Protein AF-A0A8T7IXZ6-F1 (afdb_monomer_lite)

Foldseek 3Di:
DVVVLVVLVVVLVVLLVVLVVVLVVLLCVLVVLCVVVVVLLVLLVVLLVLLCCCPDDVHLVPLLLCCLVVLDLVSLVRSLVSLVSNVVSVVVCVVSVLDPDPCLCVLQNVQSVLQVVLSVVSNVCSVVVHDSVVSCVVSDDDSPVNVVSSVVSVVVSVVVVVVSVVVSVVSVVVSVVSVVVSVVVSVVSVVVSVVVVVVVVVVVVVVVVVVVVVVVVVVVVVVVVVVVD

pLDDT: mean 93.3, std 6.08, range [51.09, 98.44]

Sequence (229 aa):
MKIFLISVGALAILSVSIGSLLVYQAYDRANANWQLFSDKQVEITVLMNELLQSMGYGGFIHHFKNAVLRHDLVHLEIASQRIKEAQDTIVKLKALNAFESPNDHWDILKTINAYQQKLDTAKLHITKGSEIDYIDFLVKVDDTEAFAALGRFENRITSQLKEQLAANLSDMETAKSLQSKVTVFVVILILIVFFLLYRYIRTNKTLLLRATESEKAKDRFLSNMSHEI

Secondary structure (DSSP, 8-state):
-HHHHHHHHHHHHHHHHHHHHHHHHHHHHHHHHHHHHHHHHHHHHHHHHHHHHHHSTTSHHHHHHHHHHHT-HHHHHHHHHHHHHHHHHHHHHHHTT--SSTTTTHHHHHHHHHHHHHHHHHHHHHHTT--HHHHHHHH----HHHHHHHHHHHHHHHHHHHHHHHHHHHHHHHHHHHHHHHHHHHHHHHHHHHHHHHHHHHHHHHHHHHHHHHHHHHHHHHHHHTT--

Radius of gyration: 40.33 Å; chains: 1; bounding box: 81×30×129 Å

Structure (mmCIF, N/CA/C/O backbone):
data_AF-A0A8T7IXZ6-F1
#
_entry.id   AF-A0A8T7IXZ6-F1
#
loop_
_atom_site.group_PDB
_atom_site.id
_atom_site.type_symbol
_atom_site.label_atom_id
_atom_site.label_alt_id
_atom_site.label_comp_id
_atom_site.label_asym_id
_atom_site.label_entity_id
_atom_site.label_seq_id
_atom_site.pdbx_PDB_ins_code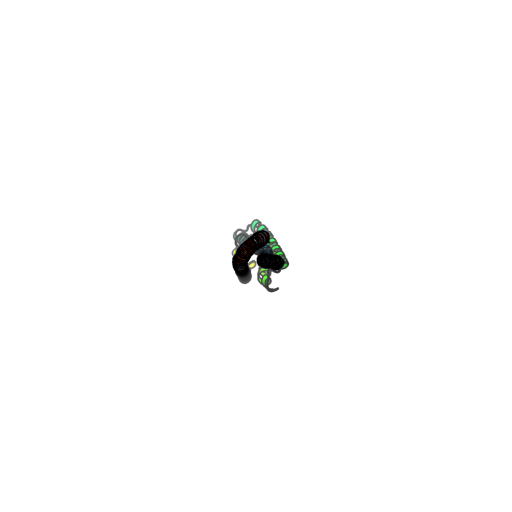
_atom_site.Cartn_x
_atom_site.Cartn_y
_atom_site.Cartn_z
_atom_site.occupancy
_atom_site.B_iso_or_equiv
_atom_site.auth_seq_id
_atom_site.auth_comp_id
_atom_site.auth_asym_id
_atom_site.auth_atom_id
_atom_site.pdbx_PDB_model_num
ATOM 1 N N . MET A 1 1 ? 25.990 9.993 -53.747 1.00 71.75 1 MET A N 1
ATOM 2 C CA . MET A 1 1 ? 26.665 9.337 -52.597 1.00 71.75 1 MET A CA 1
ATOM 3 C C . MET A 1 1 ? 26.697 10.198 -51.325 1.00 71.75 1 MET A C 1
ATOM 5 O O . MET A 1 1 ? 26.353 9.673 -50.279 1.00 71.75 1 MET A O 1
ATOM 9 N N . LYS A 1 2 ? 27.017 11.506 -51.377 1.00 77.69 2 LYS A N 1
ATOM 10 C CA . LYS A 1 2 ? 26.923 12.406 -50.198 1.00 77.69 2 LYS A CA 1
ATOM 11 C C . LYS A 1 2 ? 25.503 12.526 -49.615 1.00 77.69 2 LYS A C 1
ATOM 13 O O . LYS A 1 2 ? 25.330 12.323 -48.423 1.00 77.69 2 LYS A O 1
ATOM 18 N N . ILE A 1 3 ? 24.496 12.774 -50.461 1.00 84.31 3 ILE A N 1
ATOM 19 C CA . ILE A 1 3 ? 23.076 12.859 -50.051 1.00 84.31 3 ILE A CA 1
ATOM 20 C C . ILE A 1 3 ? 22.626 11.563 -49.360 1.00 84.31 3 ILE A C 1
ATOM 22 O O . ILE A 1 3 ? 22.029 11.612 -48.296 1.00 84.31 3 ILE A O 1
ATOM 26 N N . PHE A 1 4 ? 23.011 10.407 -49.912 1.00 83.62 4 PHE A N 1
ATOM 27 C CA . PHE A 1 4 ? 22.720 9.095 -49.327 1.00 83.62 4 PHE A CA 1
ATOM 28 C C . PHE A 1 4 ? 23.255 8.952 -47.891 1.00 83.62 4 PHE A C 1
ATOM 30 O O . PHE A 1 4 ? 22.519 8.520 -47.012 1.00 83.62 4 PHE A O 1
ATOM 37 N N . LEU A 1 5 ? 24.501 9.361 -47.622 1.00 84.56 5 LEU A N 1
ATOM 38 C CA . LEU A 1 5 ? 25.070 9.313 -46.267 1.00 84.56 5 LEU A CA 1
ATOM 39 C C . LEU A 1 5 ? 24.347 10.240 -45.283 1.00 84.56 5 LEU A C 1
ATOM 41 O O . LEU A 1 5 ? 24.152 9.862 -44.132 1.00 84.56 5 LEU A O 1
ATOM 45 N N . ILE A 1 6 ? 23.925 11.423 -45.738 1.00 87.88 6 ILE A N 1
ATOM 46 C CA . ILE A 1 6 ? 23.142 12.361 -44.921 1.00 87.88 6 ILE A CA 1
ATOM 47 C C . ILE A 1 6 ? 21.782 11.744 -44.571 1.00 87.88 6 ILE A C 1
ATOM 49 O O . ILE A 1 6 ? 21.387 11.768 -43.408 1.00 87.88 6 ILE A O 1
ATOM 53 N N . SER A 1 7 ? 21.099 11.129 -45.541 1.00 87.75 7 SER A N 1
ATOM 54 C CA . SER A 1 7 ? 19.826 10.438 -45.309 1.00 87.75 7 SER A CA 1
ATOM 55 C C . SER A 1 7 ? 19.968 9.268 -44.330 1.00 87.75 7 SER A C 1
ATOM 57 O O . SER A 1 7 ? 19.138 9.126 -43.437 1.00 87.75 7 SER A O 1
ATOM 59 N N . VAL A 1 8 ? 21.034 8.463 -44.443 1.00 89.75 8 VAL A N 1
ATOM 60 C CA . VAL A 1 8 ? 21.322 7.368 -43.496 1.00 89.75 8 VAL A CA 1
ATOM 61 C C . VAL A 1 8 ? 21.559 7.906 -42.083 1.00 89.75 8 VAL A C 1
ATOM 63 O O . VAL A 1 8 ? 21.007 7.366 -41.129 1.00 89.75 8 VAL A O 1
ATOM 66 N N . GLY A 1 9 ? 22.331 8.987 -41.940 1.00 89.56 9 GLY A N 1
ATOM 67 C CA . GLY A 1 9 ? 22.561 9.627 -40.643 1.00 89.56 9 GLY A CA 1
ATOM 68 C C . GLY A 1 9 ? 21.277 10.183 -40.020 1.00 89.56 9 GLY A C 1
ATOM 69 O O . GLY A 1 9 ? 21.018 9.952 -38.842 1.00 89.56 9 GLY A O 1
ATOM 70 N N . ALA A 1 10 ? 20.437 10.853 -40.814 1.00 92.31 10 ALA A N 1
ATOM 71 C CA . ALA A 1 10 ? 19.157 11.388 -40.350 1.00 92.31 10 ALA A CA 1
ATOM 72 C C . ALA A 1 10 ? 18.195 10.278 -39.890 1.00 92.31 10 ALA A C 1
ATOM 74 O O . ALA A 1 10 ? 17.594 10.389 -38.822 1.00 92.31 10 ALA A O 1
ATOM 75 N N . LEU A 1 11 ? 18.093 9.182 -40.652 1.00 93.00 11 LEU A N 1
ATOM 76 C CA . LEU A 1 11 ? 17.294 8.013 -40.272 1.00 93.00 11 LEU A CA 1
ATOM 77 C C . LEU A 1 11 ? 17.826 7.342 -39.005 1.00 93.00 11 LEU A C 1
ATOM 79 O O . LEU A 1 11 ? 17.037 6.931 -38.156 1.00 93.00 11 LEU A O 1
ATOM 83 N N . ALA A 1 12 ? 19.150 7.263 -38.855 1.00 92.19 12 ALA A N 1
ATOM 84 C CA . ALA A 1 12 ? 19.759 6.716 -37.656 1.00 92.19 12 ALA A CA 1
ATOM 85 C C . ALA A 1 12 ? 19.361 7.537 -36.423 1.00 92.19 12 ALA A C 1
ATOM 87 O O . ALA A 1 12 ? 18.822 6.973 -35.475 1.00 92.19 12 ALA A O 1
ATOM 88 N N . ILE A 1 13 ? 19.522 8.864 -36.472 1.00 94.31 13 ILE A N 1
ATOM 89 C CA . ILE A 1 13 ? 19.125 9.766 -35.380 1.00 94.31 13 ILE A CA 1
ATOM 90 C C . ILE A 1 13 ? 17.642 9.594 -35.049 1.00 94.31 13 ILE A C 1
ATOM 92 O O . ILE A 1 13 ? 17.306 9.370 -33.890 1.00 94.31 13 ILE A O 1
ATOM 96 N N . LEU A 1 14 ? 16.769 9.616 -36.061 1.00 95.81 14 LEU A N 1
ATOM 97 C CA . LEU A 1 14 ? 15.331 9.445 -35.864 1.00 95.81 14 LEU A CA 1
ATOM 98 C C . LEU A 1 14 ? 15.003 8.108 -35.181 1.00 95.81 14 LEU A C 1
ATOM 100 O O . LEU A 1 14 ? 14.199 8.073 -34.253 1.00 95.81 14 LEU A O 1
ATOM 104 N N . SER A 1 15 ? 15.651 7.015 -35.597 1.00 92.81 15 SER A N 1
ATOM 105 C CA . SER A 1 15 ? 15.437 5.693 -34.998 1.00 92.81 15 SER A CA 1
ATOM 106 C C . SER A 1 15 ? 15.877 5.629 -33.532 1.00 92.81 15 SER A C 1
ATOM 108 O O . SER A 1 15 ? 15.163 5.055 -32.709 1.00 92.81 15 SER A O 1
ATOM 110 N N . VAL A 1 16 ? 16.998 6.275 -33.184 1.00 95.25 16 VAL A N 1
ATOM 111 C CA . VAL A 1 16 ? 17.458 6.381 -31.794 1.00 95.25 16 VAL A CA 1
ATOM 112 C C . VAL A 1 16 ? 16.475 7.214 -30.980 1.00 95.25 16 VAL A C 1
ATOM 114 O O . VAL A 1 16 ? 16.064 6.773 -29.913 1.00 95.25 16 VAL A O 1
ATOM 117 N N . SER A 1 17 ? 16.033 8.365 -31.493 1.00 96.25 17 SER A N 1
ATOM 118 C CA . SER A 1 17 ? 15.060 9.223 -30.809 1.00 96.25 17 SER A CA 1
ATOM 119 C C . SER A 1 17 ? 13.744 8.498 -30.522 1.00 96.25 17 SER A C 1
ATOM 121 O O . SER A 1 17 ? 13.236 8.584 -29.406 1.00 96.25 17 SER A O 1
ATOM 123 N N . ILE A 1 18 ? 13.216 7.743 -31.492 1.00 97.19 18 ILE A N 1
ATOM 124 C CA . ILE A 1 18 ? 11.999 6.940 -31.304 1.00 97.19 18 ILE A CA 1
ATOM 125 C C . ILE A 1 18 ? 12.237 5.845 -30.257 1.00 97.19 18 ILE A C 1
ATOM 127 O O . ILE A 1 18 ? 11.438 5.700 -29.336 1.00 97.19 18 ILE A O 1
ATOM 131 N N . GLY A 1 19 ? 13.346 5.103 -30.355 1.00 95.25 19 GLY A N 1
ATOM 132 C CA . GLY A 1 19 ? 13.690 4.062 -29.384 1.00 95.25 19 GLY A CA 1
ATOM 133 C C . GLY A 1 19 ? 13.821 4.606 -27.958 1.00 95.25 19 GLY A C 1
ATOM 134 O O . GLY A 1 19 ? 13.257 4.036 -27.026 1.00 95.25 19 GLY A O 1
ATOM 135 N N . SER A 1 20 ? 14.504 5.741 -27.789 1.00 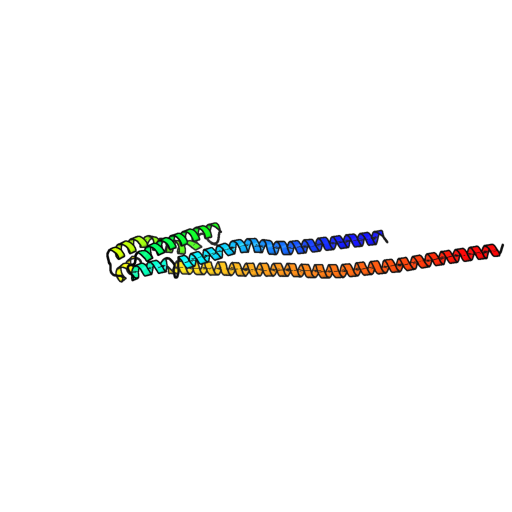95.00 20 SER A N 1
ATOM 136 C CA . SER A 1 20 ? 14.640 6.430 -26.503 1.00 95.00 20 SER A CA 1
ATOM 137 C C . SER A 1 20 ? 13.297 6.902 -25.948 1.00 95.00 20 SER A C 1
ATOM 139 O O . SER A 1 20 ? 13.055 6.736 -24.755 1.00 95.00 20 SER A O 1
ATOM 141 N N . LEU A 1 21 ? 12.408 7.438 -26.792 1.00 97.44 21 LEU A N 1
ATOM 142 C CA . LEU A 1 21 ? 11.071 7.861 -26.371 1.00 97.44 21 LEU A CA 1
ATOM 143 C C . LEU A 1 21 ? 10.233 6.676 -25.869 1.00 97.44 21 LEU A C 1
ATOM 145 O O . LEU A 1 21 ? 9.594 6.786 -24.827 1.00 97.44 21 LEU A O 1
ATOM 149 N N . LEU A 1 22 ? 10.270 5.535 -26.565 1.00 97.19 22 LEU A N 1
ATOM 150 C CA . LEU A 1 22 ? 9.553 4.325 -26.146 1.00 97.19 22 LEU A CA 1
ATOM 151 C C . LEU A 1 22 ? 10.073 3.780 -24.808 1.00 97.19 22 LEU A C 1
ATOM 153 O O . LEU A 1 22 ? 9.280 3.397 -23.951 1.00 97.19 22 LEU A O 1
ATOM 157 N N . VAL A 1 23 ? 11.397 3.772 -24.609 1.00 97.25 23 VAL A N 1
ATOM 158 C CA . VAL A 1 23 ? 12.013 3.375 -23.330 1.00 97.25 23 VAL A CA 1
ATOM 159 C C . VAL A 1 23 ? 11.594 4.325 -22.211 1.00 97.25 23 VAL A C 1
ATOM 161 O O . VAL A 1 23 ? 11.197 3.867 -21.143 1.00 97.25 23 VAL A O 1
ATOM 164 N N . TYR A 1 24 ? 11.640 5.636 -22.459 1.00 96.75 24 TYR A N 1
ATOM 165 C CA . TYR A 1 24 ? 11.218 6.641 -21.486 1.00 96.75 24 TYR A CA 1
ATOM 166 C C . TYR A 1 24 ? 9.752 6.452 -21.079 1.00 96.75 24 TYR A C 1
ATOM 168 O O . TYR A 1 24 ? 9.461 6.376 -19.892 1.00 96.75 24 TYR A O 1
ATOM 176 N N . GLN A 1 25 ? 8.846 6.279 -22.045 1.00 96.00 25 GLN A N 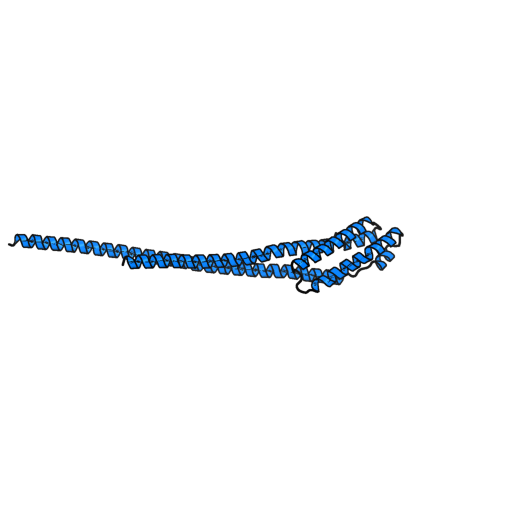1
ATOM 177 C CA . GLN A 1 25 ? 7.425 6.033 -21.777 1.00 96.00 25 GLN A CA 1
ATOM 178 C C . GLN A 1 25 ? 7.179 4.741 -20.985 1.00 96.00 25 GLN A C 1
ATOM 180 O O . GLN A 1 25 ? 6.271 4.699 -20.157 1.00 96.00 25 GLN A O 1
ATOM 185 N N . ALA A 1 26 ? 7.966 3.686 -21.226 1.00 94.94 26 ALA A N 1
ATOM 186 C CA . ALA A 1 26 ? 7.856 2.438 -20.473 1.00 94.94 26 ALA A CA 1
ATOM 187 C C . ALA A 1 26 ? 8.240 2.627 -18.995 1.00 94.94 26 ALA A C 1
ATOM 189 O O . ALA A 1 26 ? 7.512 2.173 -18.113 1.00 94.94 26 ALA A O 1
ATOM 190 N N . TYR A 1 27 ? 9.340 3.339 -18.721 1.00 95.94 27 TYR A N 1
ATOM 191 C CA . TYR A 1 27 ? 9.750 3.667 -17.352 1.00 95.94 27 TYR A CA 1
ATOM 192 C C . TYR A 1 27 ? 8.779 4.625 -16.661 1.00 95.94 27 TYR A C 1
ATOM 194 O O . TYR A 1 27 ? 8.437 4.411 -15.500 1.00 95.94 27 TYR A O 1
ATOM 202 N N . ASP A 1 28 ? 8.321 5.654 -17.371 1.00 94.88 28 ASP A N 1
ATOM 203 C CA . ASP A 1 28 ? 7.392 6.647 -16.835 1.00 94.88 28 ASP A CA 1
ATOM 204 C C . ASP A 1 28 ? 6.056 6.006 -16.444 1.00 94.88 28 ASP A C 1
ATOM 206 O O . ASP A 1 28 ? 5.561 6.231 -15.345 1.00 94.88 28 ASP A O 1
ATOM 210 N N . ARG A 1 29 ? 5.526 5.098 -17.275 1.00 91.31 29 ARG A N 1
ATOM 211 C CA . ARG A 1 29 ? 4.315 4.331 -16.952 1.00 91.31 29 ARG A CA 1
ATOM 212 C C . ARG A 1 29 ? 4.484 3.467 -15.703 1.00 91.31 29 ARG A C 1
ATOM 214 O O . ARG A 1 29 ? 3.610 3.498 -14.839 1.00 91.31 29 ARG A O 1
ATOM 221 N N . ALA A 1 30 ? 5.579 2.708 -15.612 1.00 91.75 30 ALA A N 1
ATOM 222 C CA . ALA A 1 30 ? 5.856 1.866 -14.446 1.00 91.75 30 ALA A CA 1
ATOM 223 C C . ALA A 1 30 ? 5.928 2.720 -13.167 1.00 91.75 30 ALA A C 1
ATOM 225 O O . ALA A 1 30 ? 5.286 2.420 -12.162 1.00 91.75 30 ALA A O 1
ATOM 226 N N . ASN A 1 31 ? 6.632 3.853 -13.239 1.00 92.44 31 ASN A N 1
ATOM 227 C CA . ASN A 1 31 ? 6.802 4.752 -12.107 1.00 92.44 31 ASN A CA 1
ATOM 228 C C . ASN A 1 31 ? 5.507 5.488 -11.716 1.00 92.44 31 ASN A C 1
ATOM 230 O O . ASN A 1 31 ? 5.199 5.569 -10.532 1.00 92.44 31 ASN A O 1
ATOM 234 N N . ALA A 1 32 ? 4.732 5.997 -12.677 1.00 90.06 32 ALA A N 1
ATOM 235 C CA . ALA A 1 32 ? 3.486 6.718 -12.408 1.00 90.06 32 ALA A CA 1
ATOM 236 C C . ALA A 1 32 ? 2.425 5.811 -11.764 1.00 90.06 32 ALA A C 1
ATOM 238 O O . ALA A 1 32 ? 1.792 6.200 -10.780 1.00 90.06 32 ALA A O 1
ATOM 239 N N . ASN A 1 33 ? 2.273 4.582 -12.273 1.00 86.50 33 ASN A N 1
ATOM 240 C CA . ASN A 1 33 ? 1.378 3.586 -11.683 1.00 86.50 33 ASN A CA 1
ATOM 241 C C . ASN A 1 33 ? 1.812 3.231 -10.255 1.00 86.50 33 ASN A C 1
ATOM 243 O O . ASN A 1 33 ? 0.977 3.161 -9.352 1.00 86.50 33 ASN A O 1
ATOM 247 N N . TRP A 1 34 ? 3.120 3.052 -10.044 1.00 91.44 34 TRP A N 1
ATOM 248 C CA . TRP A 1 34 ? 3.675 2.756 -8.729 1.00 91.44 34 TRP A CA 1
ATOM 249 C C . TRP A 1 34 ? 3.470 3.893 -7.729 1.00 91.44 34 TRP A C 1
ATOM 251 O O . TRP A 1 34 ? 3.040 3.634 -6.611 1.00 91.44 34 TRP A O 1
ATOM 261 N N . GLN A 1 35 ? 3.741 5.142 -8.113 1.00 90.31 35 GLN A N 1
ATOM 262 C CA . GLN A 1 35 ? 3.605 6.300 -7.224 1.00 90.31 35 GLN A CA 1
ATOM 263 C C . GLN A 1 35 ? 2.158 6.493 -6.763 1.00 90.31 35 GLN A C 1
ATOM 265 O O . GLN A 1 35 ? 1.901 6.529 -5.561 1.00 90.31 35 GLN A O 1
ATOM 270 N N . LEU A 1 36 ? 1.205 6.518 -7.703 1.00 86.06 36 LEU A N 1
ATOM 271 C CA . LEU A 1 36 ? -0.214 6.692 -7.380 1.00 86.06 36 LEU A CA 1
ATOM 272 C C . LEU A 1 36 ? -0.728 5.592 -6.440 1.00 86.06 36 LEU A C 1
ATOM 274 O O . LEU A 1 36 ? -1.500 5.860 -5.518 1.00 86.06 36 LEU A O 1
ATOM 278 N N . PHE A 1 37 ? -0.307 4.349 -6.677 1.00 88.75 37 PHE A N 1
ATOM 279 C CA . PHE A 1 37 ? -0.671 3.228 -5.821 1.00 88.75 37 PHE A CA 1
ATOM 280 C C . PHE A 1 37 ? 0.006 3.304 -4.445 1.00 88.75 37 PHE A C 1
ATOM 282 O O . PHE A 1 37 ? -0.662 3.131 -3.425 1.00 88.75 37 PHE A O 1
ATOM 289 N N . SER A 1 38 ? 1.314 3.568 -4.414 1.00 90.38 38 SER A N 1
ATOM 290 C CA . SER A 1 38 ? 2.133 3.578 -3.201 1.00 90.38 38 SER A CA 1
ATOM 291 C C . SER A 1 38 ? 1.674 4.650 -2.219 1.00 90.38 38 SER A C 1
ATOM 293 O O . SER A 1 38 ? 1.498 4.340 -1.045 1.00 90.38 38 SER A O 1
ATOM 295 N N . ASP A 1 39 ? 1.426 5.879 -2.677 1.00 90.00 39 ASP A N 1
ATOM 296 C CA . ASP A 1 39 ? 1.019 6.981 -1.796 1.00 90.00 39 ASP A CA 1
ATOM 297 C C . ASP A 1 39 ? -0.297 6.654 -1.080 1.00 90.00 39 ASP A C 1
ATOM 299 O O . ASP A 1 39 ? -0.394 6.724 0.148 1.00 90.00 39 ASP A O 1
ATOM 303 N N . LYS A 1 40 ? -1.287 6.180 -1.845 1.00 91.50 40 LYS A N 1
ATOM 304 C CA . LYS A 1 40 ? -2.576 5.747 -1.304 1.00 91.50 40 LYS A CA 1
ATOM 305 C C . LYS A 1 40 ? -2.425 4.565 -0.344 1.00 91.50 40 LYS A C 1
ATOM 307 O O . LYS A 1 40 ? -3.067 4.542 0.706 1.00 91.50 40 LYS A O 1
ATOM 312 N N . GLN A 1 41 ? -1.615 3.564 -0.691 1.00 93.12 41 GLN A N 1
ATOM 313 C CA . GLN A 1 41 ? -1.484 2.375 0.151 1.00 93.12 41 GLN A CA 1
ATOM 314 C C . GLN A 1 41 ? -0.697 2.599 1.430 1.00 93.12 41 GLN A C 1
ATOM 316 O O . GLN A 1 41 ? -0.988 1.950 2.436 1.00 93.12 41 GLN A O 1
ATOM 321 N N . VAL A 1 42 ? 0.271 3.513 1.424 1.00 92.69 42 VAL A N 1
ATOM 322 C CA . VAL A 1 42 ? 0.958 3.923 2.649 1.00 92.69 42 VAL A CA 1
ATOM 323 C C . VAL A 1 42 ? -0.055 4.517 3.623 1.00 92.69 42 VAL A C 1
ATOM 325 O O . VAL A 1 42 ? -0.104 4.086 4.774 1.00 92.69 42 VAL A O 1
ATOM 328 N N . GLU A 1 43 ? -0.921 5.420 3.158 1.00 94.94 43 GLU A N 1
ATOM 329 C CA . GLU A 1 43 ? -1.960 6.018 4.000 1.00 94.94 43 GLU A CA 1
ATOM 330 C C . GLU A 1 43 ? -2.940 4.965 4.542 1.00 94.94 43 GLU A C 1
ATOM 332 O O . GLU A 1 43 ? -3.199 4.918 5.745 1.00 94.94 43 GLU A O 1
ATOM 337 N N . ILE A 1 44 ? -3.419 4.052 3.688 1.00 95.94 44 ILE A N 1
ATOM 338 C CA . ILE A 1 44 ? -4.300 2.951 4.111 1.00 95.94 44 ILE A CA 1
ATOM 339 C C . ILE A 1 44 ? -3.619 2.052 5.149 1.00 95.94 44 ILE A C 1
ATOM 341 O O . ILE A 1 44 ? -4.248 1.679 6.136 1.00 95.94 44 ILE A O 1
ATOM 345 N N . THR A 1 45 ? -2.343 1.716 4.958 1.00 94.69 45 THR A N 1
ATOM 346 C CA . THR A 1 45 ? -1.585 0.858 5.883 1.00 94.69 45 THR A CA 1
ATOM 347 C C . THR A 1 45 ? -1.395 1.529 7.242 1.00 94.69 45 THR A C 1
ATOM 349 O O . THR A 1 45 ? -1.530 0.878 8.279 1.00 94.69 45 THR A O 1
ATOM 352 N N . VAL A 1 46 ? -1.120 2.837 7.260 1.00 95.56 46 VAL A N 1
ATOM 353 C CA . VAL A 1 46 ? -1.019 3.618 8.501 1.00 95.56 46 VAL A CA 1
ATOM 354 C C . VAL A 1 46 ? -2.356 3.620 9.237 1.00 95.56 46 VAL A C 1
ATOM 356 O O . VAL A 1 46 ? -2.407 3.221 10.398 1.00 95.56 46 VAL A O 1
ATOM 359 N N . LEU A 1 47 ? -3.446 3.970 8.552 1.00 97.06 47 LEU A N 1
ATOM 360 C CA . LEU A 1 47 ? -4.786 3.989 9.143 1.00 97.06 47 LEU A CA 1
ATOM 361 C C . LEU A 1 47 ? -5.236 2.600 9.614 1.00 97.06 47 LEU A C 1
ATOM 363 O O . LEU A 1 47 ? -5.888 2.470 10.645 1.00 97.06 47 LEU A O 1
ATOM 367 N N . MET A 1 48 ? -4.872 1.544 8.891 1.00 95.25 48 MET A N 1
ATOM 368 C CA . MET A 1 48 ? -5.152 0.174 9.308 1.00 95.25 48 MET A CA 1
ATOM 369 C C . MET A 1 48 ? -4.451 -0.172 10.627 1.00 95.25 48 MET A C 1
ATOM 371 O O . MET A 1 48 ? -5.074 -0.710 11.542 1.00 95.25 48 MET A O 1
ATOM 375 N N . ASN A 1 49 ? -3.175 0.192 10.761 1.00 93.75 49 ASN A N 1
ATOM 376 C CA . ASN A 1 49 ? -2.433 0.006 12.006 1.00 93.75 49 ASN A CA 1
ATOM 377 C C . ASN A 1 49 ? -3.011 0.844 13.153 1.00 93.75 49 ASN A C 1
ATOM 379 O O . ASN A 1 49 ? -3.126 0.341 14.270 1.00 93.75 49 ASN A O 1
ATOM 383 N N . GLU A 1 50 ? -3.417 2.089 12.890 1.00 95.81 50 GLU A N 1
ATOM 384 C CA . GLU A 1 50 ? -4.111 2.928 13.874 1.00 95.81 50 GLU A CA 1
ATOM 385 C C . GLU A 1 50 ? -5.416 2.273 14.346 1.00 95.81 50 GLU A C 1
ATOM 387 O O . GLU A 1 50 ? -5.680 2.215 15.549 1.00 95.81 50 GLU A O 1
ATOM 392 N N . LEU A 1 51 ? -6.207 1.711 13.426 1.00 96.00 51 LEU A N 1
ATOM 393 C CA . LEU A 1 51 ? -7.440 1.002 13.763 1.00 96.00 51 LEU A CA 1
ATOM 394 C C . LEU A 1 51 ? -7.150 -0.229 14.634 1.00 96.00 51 LEU A C 1
ATOM 396 O O . LEU A 1 51 ? -7.752 -0.378 15.699 1.00 96.00 51 LEU A O 1
ATOM 400 N N . LEU A 1 52 ? -6.187 -1.066 14.240 1.00 93.31 52 LEU A N 1
ATOM 401 C CA . LEU A 1 52 ? -5.775 -2.245 15.010 1.00 93.31 52 LEU A CA 1
ATOM 402 C C . LEU A 1 52 ? -5.303 -1.875 16.423 1.00 93.31 52 LEU A C 1
ATOM 404 O O . LEU A 1 52 ? -5.722 -2.506 17.395 1.00 93.31 52 LEU A O 1
ATOM 408 N N . GLN A 1 53 ? -4.481 -0.831 16.556 1.00 94.38 53 GLN A N 1
ATOM 409 C CA . GLN A 1 53 ? -4.002 -0.348 17.855 1.00 94.38 53 GLN A CA 1
ATOM 410 C C . GLN A 1 53 ? -5.130 0.235 18.710 1.00 94.38 53 GLN A C 1
ATOM 412 O O . GLN A 1 53 ? -5.182 -0.023 19.912 1.00 94.38 53 GLN A O 1
ATOM 417 N N . SER A 1 54 ? -6.054 0.985 18.105 1.00 95.19 54 SER A N 1
ATOM 418 C CA . SER A 1 54 ? -7.191 1.574 18.817 1.00 95.19 54 SER A CA 1
ATOM 419 C C . SER A 1 54 ? -8.156 0.516 19.359 1.00 95.19 54 SER A C 1
ATOM 421 O O . SER A 1 54 ? -8.768 0.745 20.399 1.00 95.19 54 SER A O 1
ATOM 423 N N . MET A 1 55 ? -8.255 -0.656 18.719 1.00 94.50 55 MET A N 1
ATOM 424 C CA . MET A 1 55 ? -9.133 -1.754 19.141 1.00 94.50 55 MET A CA 1
ATOM 425 C C . MET A 1 55 ? -8.451 -2.754 20.080 1.00 94.50 55 MET A C 1
ATOM 427 O O . MET A 1 55 ? -9.038 -3.142 21.086 1.00 94.50 55 MET A O 1
ATOM 431 N N . GLY A 1 56 ? -7.234 -3.189 19.746 1.00 85.56 56 GLY A N 1
ATOM 432 C CA . GLY A 1 56 ? -6.561 -4.342 20.347 1.00 85.56 56 GLY A CA 1
ATOM 433 C C . GLY A 1 56 ? -5.834 -4.071 21.670 1.00 85.56 56 GLY A C 1
ATOM 434 O O . GLY A 1 56 ? -6.328 -3.388 22.571 1.00 85.56 56 GLY A O 1
ATOM 435 N N . TYR A 1 57 ? -4.644 -4.662 21.825 1.00 79.75 57 TYR A N 1
ATOM 436 C CA . TYR A 1 57 ? -3.831 -4.518 23.035 1.00 79.75 57 TYR A CA 1
ATOM 437 C C . TYR A 1 57 ? -3.337 -3.074 23.200 1.00 79.75 57 TYR A C 1
ATOM 439 O O . TYR A 1 57 ? -2.622 -2.553 22.351 1.00 79.75 57 TYR A O 1
ATOM 447 N N . GLY A 1 58 ? -3.729 -2.431 24.304 1.00 85.69 58 GLY A N 1
ATOM 448 C CA . GLY A 1 58 ? -3.497 -0.993 24.525 1.00 85.69 58 GLY A CA 1
ATOM 449 C C . GLY A 1 58 ? -4.557 -0.081 23.886 1.00 85.69 58 GLY A C 1
ATOM 450 O O . GLY A 1 58 ? -4.506 1.135 24.064 1.00 85.69 58 GLY A O 1
ATOM 451 N N . GLY A 1 59 ? -5.534 -0.671 23.192 1.00 95.88 59 GLY A N 1
ATOM 452 C CA . GLY A 1 59 ? -6.718 -0.012 22.654 1.00 95.88 59 GLY A CA 1
ATOM 453 C C . GLY A 1 59 ? -7.901 -0.005 23.624 1.00 95.88 59 GLY A C 1
ATOM 454 O O . GLY A 1 59 ? -7.774 -0.328 24.813 1.00 95.88 59 GLY A O 1
ATOM 455 N N . PHE A 1 60 ? -9.083 0.353 23.119 1.00 98.06 60 PHE A N 1
ATOM 456 C CA . PHE A 1 60 ? -10.276 0.496 23.946 1.00 98.06 60 PHE A CA 1
ATOM 457 C C . PHE A 1 60 ? -10.728 -0.818 24.571 1.00 98.06 60 PHE A C 1
ATOM 459 O O . PHE A 1 60 ? -11.161 -0.781 25.715 1.00 98.06 60 PHE A O 1
ATOM 466 N N . ILE A 1 61 ? -10.598 -1.969 23.897 1.00 97.50 61 ILE A N 1
ATOM 467 C CA . ILE A 1 61 ? -11.033 -3.259 24.464 1.00 97.50 61 ILE A CA 1
ATOM 468 C C . ILE A 1 61 ? -10.212 -3.576 25.715 1.00 97.50 61 ILE A C 1
ATOM 470 O O . ILE A 1 61 ? -10.755 -3.976 26.745 1.00 97.50 61 ILE A O 1
ATOM 474 N N . HIS A 1 62 ? -8.898 -3.350 25.648 1.00 97.12 62 HIS A N 1
ATOM 475 C CA . HIS A 1 62 ? -8.001 -3.581 26.774 1.00 97.12 62 HIS A CA 1
ATOM 476 C C . HIS A 1 62 ? -8.299 -2.632 27.941 1.00 97.12 62 HIS A C 1
ATOM 478 O O . HIS A 1 62 ? -8.449 -3.076 29.080 1.00 97.12 62 HIS A O 1
ATOM 484 N N . HIS A 1 63 ? -8.423 -1.333 27.668 1.00 98.31 63 HIS A N 1
ATOM 485 C CA . HIS A 1 63 ? -8.724 -0.347 28.702 1.00 98.31 63 HIS A CA 1
ATOM 486 C C . HIS A 1 63 ? -10.114 -0.548 29.313 1.00 98.31 63 HIS A C 1
ATOM 488 O O . HIS A 1 63 ? -10.258 -0.496 30.530 1.00 98.31 63 HIS A O 1
ATOM 494 N N . PHE A 1 64 ? -11.114 -0.888 28.505 1.00 98.25 64 PHE A N 1
ATOM 495 C CA . PHE A 1 64 ? -12.455 -1.198 28.981 1.00 98.25 64 PHE A CA 1
ATOM 496 C C . PHE A 1 64 ? -12.446 -2.380 29.960 1.00 98.25 64 PHE A C 1
ATOM 498 O O . PHE A 1 64 ? -12.962 -2.268 31.070 1.00 98.25 64 PHE A O 1
ATOM 505 N N . LYS A 1 65 ? -11.783 -3.488 29.598 1.00 96.56 65 LYS A N 1
ATOM 506 C CA . LYS A 1 65 ? -11.637 -4.659 30.481 1.00 96.56 65 LYS A CA 1
ATOM 507 C C . LYS A 1 65 ? -10.864 -4.317 31.758 1.00 96.56 65 LYS A C 1
ATOM 509 O O . LYS A 1 65 ? -11.273 -4.715 32.844 1.00 96.56 65 LYS A O 1
ATOM 514 N N . ASN A 1 66 ? -9.795 -3.525 31.663 1.00 97.38 66 ASN A N 1
ATOM 515 C CA . ASN A 1 66 ? -9.037 -3.099 32.843 1.00 97.38 66 ASN A CA 1
ATOM 516 C C . ASN A 1 66 ? -9.851 -2.212 33.785 1.00 97.38 66 ASN A C 1
ATOM 518 O O . ASN A 1 66 ? -9.699 -2.340 34.996 1.00 97.38 66 ASN A O 1
ATOM 522 N N . ALA A 1 67 ? -10.718 -1.345 33.261 1.00 97.69 67 ALA A N 1
ATOM 523 C CA . ALA A 1 67 ? -11.620 -0.571 34.102 1.00 97.69 67 ALA A CA 1
ATOM 524 C C . ALA A 1 67 ? -12.565 -1.470 34.903 1.00 97.69 67 ALA A C 1
ATOM 526 O O . ALA A 1 67 ? -12.728 -1.262 36.103 1.00 97.69 67 ALA A O 1
ATOM 527 N N . VAL A 1 68 ? -13.144 -2.487 34.256 1.00 97.69 68 VAL A N 1
ATOM 528 C CA . VAL A 1 68 ? -14.031 -3.464 34.907 1.00 97.69 68 VAL A CA 1
ATOM 529 C C . VAL A 1 68 ? -13.281 -4.251 35.980 1.00 97.69 68 VAL A C 1
ATOM 531 O O . VAL A 1 68 ? -13.735 -4.316 37.114 1.00 97.69 68 VAL A O 1
ATOM 534 N N . LEU A 1 69 ? -12.102 -4.789 35.662 1.00 97.38 69 LEU A N 1
ATOM 535 C CA . LEU A 1 69 ? -11.336 -5.627 36.590 1.00 97.38 69 LEU A CA 1
ATOM 536 C C . LEU A 1 69 ? -10.748 -4.852 37.778 1.00 97.38 69 LEU A C 1
ATOM 538 O O . LEU A 1 69 ? -10.546 -5.425 38.845 1.00 97.38 69 LEU A O 1
ATOM 542 N N . ARG A 1 70 ? -10.412 -3.571 37.586 1.00 96.94 70 ARG A N 1
ATOM 543 C CA . ARG A 1 70 ? -9.708 -2.751 38.590 1.00 96.94 70 ARG A CA 1
ATOM 544 C C . ARG A 1 70 ? -10.594 -1.717 39.269 1.00 96.94 70 ARG A C 1
ATOM 546 O O . ARG A 1 70 ? -10.114 -1.021 40.157 1.00 96.94 70 ARG A O 1
ATOM 553 N N . HIS A 1 71 ? -11.845 -1.583 38.831 1.00 96.94 71 HIS A N 1
ATOM 554 C CA . HIS A 1 71 ? -12.744 -0.499 39.233 1.00 96.94 71 HIS A CA 1
ATOM 555 C C . HIS A 1 71 ? -12.129 0.898 39.032 1.00 96.94 71 HIS A C 1
ATOM 557 O O . HIS A 1 71 ? -12.382 1.822 39.803 1.00 96.94 71 HIS A O 1
ATOM 563 N N . ASP A 1 72 ? -11.325 1.061 37.979 1.00 96.38 72 ASP A N 1
ATOM 564 C CA . ASP A 1 72 ? -10.625 2.310 37.682 1.00 96.38 72 ASP A CA 1
ATOM 565 C C . ASP A 1 72 ? -11.297 3.052 36.521 1.00 96.38 72 ASP A C 1
ATOM 567 O O . ASP A 1 72 ? -11.257 2.626 35.362 1.00 96.38 72 ASP A O 1
ATOM 571 N N . LEU A 1 73 ? -11.906 4.194 36.840 1.00 96.88 73 LEU A N 1
ATOM 572 C CA . LEU A 1 73 ? -12.604 5.036 35.873 1.00 96.88 73 LEU A CA 1
ATOM 573 C C . LEU A 1 73 ? -11.660 5.704 34.865 1.00 96.88 73 LEU A C 1
ATOM 575 O O . LEU A 1 73 ? -12.100 5.988 33.751 1.00 96.88 73 LEU A O 1
ATOM 579 N N . VAL A 1 74 ? -10.375 5.890 35.192 1.00 97.62 74 VAL A N 1
ATOM 580 C CA . VAL A 1 74 ? -9.387 6.456 34.256 1.00 97.62 74 VAL A CA 1
ATOM 581 C C . VAL A 1 74 ? -9.272 5.571 33.016 1.00 97.62 74 VAL A C 1
ATOM 583 O O . VAL A 1 74 ? -9.198 6.051 31.885 1.00 97.62 74 VAL A O 1
ATOM 586 N N . HIS A 1 75 ? -9.333 4.252 33.196 1.00 97.88 75 HIS A N 1
ATOM 587 C CA . HIS A 1 75 ? -9.324 3.321 32.078 1.00 97.88 75 HIS A CA 1
ATOM 588 C C . HIS A 1 75 ? -10.596 3.407 31.208 1.00 97.88 75 HIS A C 1
ATOM 590 O O . HIS A 1 75 ? -10.493 3.212 29.997 1.00 97.88 75 HIS A O 1
ATOM 596 N N . LEU A 1 76 ? -11.768 3.772 31.749 1.00 97.25 76 LEU A N 1
ATOM 597 C CA . LEU A 1 76 ? -12.958 4.034 30.917 1.00 97.25 76 LEU A CA 1
ATOM 598 C C . LEU A 1 76 ? -12.815 5.306 30.083 1.00 97.25 76 LEU A C 1
ATOM 600 O O . LEU A 1 76 ? -13.277 5.338 28.943 1.00 97.25 76 LEU A O 1
ATOM 604 N N . GLU A 1 77 ? -12.177 6.344 30.623 1.00 97.38 77 GLU A N 1
ATOM 605 C CA . GLU A 1 77 ? -11.915 7.580 29.881 1.00 97.38 77 GLU A CA 1
ATOM 606 C C . GLU A 1 77 ? -10.981 7.317 28.696 1.00 97.38 77 GLU A C 1
ATOM 608 O O . GLU A 1 77 ? -11.292 7.708 27.568 1.00 97.38 77 GLU A O 1
ATOM 613 N N . ILE A 1 78 ? -9.901 6.557 28.920 1.00 97.81 78 ILE A N 1
ATOM 614 C CA . ILE A 1 78 ? -8.991 6.138 27.847 1.00 97.81 78 ILE A CA 1
ATOM 615 C C . ILE A 1 78 ? -9.737 5.280 26.816 1.00 97.81 78 ILE A C 1
ATOM 617 O O . ILE A 1 78 ? -9.603 5.513 25.616 1.00 97.81 78 ILE A O 1
ATOM 621 N N . ALA A 1 79 ? -10.558 4.318 27.252 1.00 98.12 79 ALA A N 1
ATOM 622 C CA . ALA A 1 79 ? -11.347 3.497 26.335 1.00 98.12 79 ALA A CA 1
ATOM 623 C C . ALA A 1 79 ? -12.292 4.346 25.468 1.00 98.12 79 ALA A C 1
ATOM 625 O O . ALA A 1 79 ? -12.361 4.148 24.258 1.00 98.12 79 ALA A O 1
ATOM 626 N N . SER A 1 80 ? -12.967 5.333 26.063 1.00 98.19 80 SER A N 1
ATOM 627 C CA . SER A 1 80 ? -13.842 6.268 25.348 1.00 98.19 80 SER A CA 1
ATOM 628 C C . SER A 1 80 ? -13.088 7.087 24.296 1.00 98.19 80 SER A C 1
ATOM 630 O O . SER A 1 80 ? -13.563 7.234 23.168 1.00 98.19 80 SER A O 1
ATOM 632 N N . GLN A 1 81 ? -11.886 7.573 24.621 1.00 97.88 81 GLN A N 1
ATOM 633 C CA . GLN A 1 81 ? -11.035 8.267 23.656 1.00 97.88 81 GLN A CA 1
ATOM 634 C C . GLN A 1 81 ? -10.623 7.344 22.500 1.00 97.88 81 GLN A C 1
ATOM 636 O O . GLN A 1 81 ? -10.803 7.701 21.338 1.00 97.88 81 GLN A O 1
ATOM 641 N N . ARG A 1 82 ? -10.132 6.138 22.807 1.00 98.06 82 ARG A N 1
ATOM 642 C CA . ARG A 1 82 ? -9.714 5.150 21.799 1.00 98.06 82 ARG A CA 1
ATOM 643 C C . ARG A 1 82 ? -10.868 4.701 20.894 1.00 98.06 82 ARG A C 1
ATOM 645 O O . ARG A 1 82 ? -10.648 4.449 19.716 1.00 98.06 82 ARG A O 1
ATOM 652 N N . ILE A 1 83 ? -12.100 4.651 21.408 1.00 98.44 83 ILE A N 1
ATOM 653 C CA . ILE A 1 83 ? -13.308 4.408 20.600 1.00 98.44 83 ILE A CA 1
ATOM 654 C C . ILE A 1 83 ? -13.500 5.509 19.556 1.00 98.44 83 ILE A C 1
ATOM 656 O O . ILE A 1 83 ? -13.752 5.198 18.395 1.00 98.44 83 ILE A O 1
ATOM 660 N N . LYS A 1 84 ? -13.365 6.784 19.943 1.00 97.88 84 LYS A N 1
ATOM 661 C CA . LYS A 1 84 ? -13.496 7.906 19.001 1.00 97.88 84 LYS A CA 1
ATOM 662 C C . LYS A 1 84 ? -12.416 7.856 17.927 1.00 97.88 84 LYS A C 1
ATOM 664 O O . LYS A 1 84 ? -12.731 7.974 16.751 1.00 97.88 84 LYS A O 1
ATOM 669 N N . GLU A 1 85 ? -11.173 7.593 18.326 1.00 97.75 85 GLU A N 1
ATOM 670 C CA . GLU A 1 85 ? -10.058 7.407 17.390 1.00 97.75 85 GLU A CA 1
ATOM 671 C C . GLU A 1 85 ? -10.355 6.280 16.386 1.00 97.75 85 GLU A C 1
ATOM 673 O O . GLU A 1 85 ? -10.204 6.477 15.184 1.00 97.75 85 GLU A O 1
ATOM 678 N N . ALA A 1 86 ? -10.874 5.135 16.847 1.00 97.88 86 ALA A N 1
ATOM 679 C CA . ALA A 1 86 ? -11.274 4.033 15.972 1.00 97.88 86 ALA A CA 1
ATOM 680 C C . ALA A 1 86 ? -12.382 4.441 14.979 1.00 97.88 86 ALA A C 1
ATOM 682 O O . ALA A 1 86 ? -12.314 4.110 13.792 1.00 97.88 86 ALA A O 1
ATOM 683 N N . GLN A 1 87 ? -13.399 5.175 15.448 1.00 97.88 87 GLN A N 1
ATOM 684 C CA . GLN A 1 87 ? -14.494 5.679 14.610 1.00 97.88 87 GLN A CA 1
ATOM 685 C C . GLN A 1 87 ? -13.974 6.644 13.534 1.00 97.88 87 GLN A C 1
ATOM 687 O O . GLN A 1 87 ? -14.301 6.480 12.355 1.00 97.88 87 GLN A O 1
ATOM 692 N N . ASP A 1 88 ? -13.122 7.595 13.916 1.00 97.81 88 ASP A N 1
ATOM 693 C CA . ASP A 1 88 ? -12.518 8.569 13.003 1.00 97.81 88 ASP A CA 1
ATOM 694 C C . ASP A 1 88 ? -11.633 7.883 11.955 1.00 97.81 88 ASP A C 1
ATOM 696 O O . ASP A 1 88 ? -11.690 8.208 10.766 1.00 97.81 88 ASP A O 1
ATOM 700 N N . THR A 1 89 ? -10.854 6.880 12.362 1.00 97.94 89 THR A N 1
ATOM 701 C CA . THR A 1 89 ? -10.019 6.095 11.449 1.00 97.94 89 THR A CA 1
ATOM 702 C C . THR A 1 89 ? -10.855 5.317 10.434 1.00 97.94 89 THR A C 1
ATOM 704 O O . THR A 1 89 ? -10.517 5.307 9.248 1.00 97.94 89 THR A O 1
ATOM 707 N N . ILE A 1 90 ? -11.999 4.745 10.830 1.00 96.94 90 ILE A N 1
ATOM 708 C CA . ILE A 1 90 ? -12.926 4.112 9.876 1.00 96.94 90 ILE A CA 1
ATOM 709 C C . ILE A 1 90 ? -13.461 5.135 8.866 1.00 96.94 90 ILE A C 1
ATOM 711 O O . ILE A 1 90 ? -13.561 4.823 7.677 1.00 96.94 90 ILE A O 1
ATOM 715 N N . VAL A 1 91 ? -13.781 6.360 9.294 1.00 96.56 91 VAL A N 1
ATOM 716 C CA . VAL A 1 91 ? -14.228 7.427 8.381 1.00 96.56 91 VAL A CA 1
ATOM 717 C C . VAL A 1 91 ? -13.144 7.764 7.353 1.00 96.56 91 VAL A C 1
ATOM 719 O O . VAL A 1 91 ? -13.446 7.833 6.159 1.00 96.56 91 VAL A O 1
ATOM 722 N N . LYS A 1 92 ? -11.883 7.901 7.780 1.00 97.31 92 LYS A N 1
ATOM 723 C CA . LYS A 1 92 ? -10.745 8.149 6.876 1.00 97.31 92 LYS A CA 1
ATOM 724 C C . LYS A 1 92 ? -10.540 6.997 5.884 1.00 97.31 92 LYS A C 1
ATOM 726 O O . LYS A 1 92 ? -10.454 7.230 4.681 1.00 97.31 92 LYS A O 1
ATOM 731 N N . LEU A 1 93 ? -10.566 5.749 6.356 1.00 96.69 93 LEU A N 1
ATOM 732 C CA . LEU A 1 93 ? -10.457 4.558 5.501 1.00 96.69 93 LEU A CA 1
ATOM 733 C C . LEU A 1 93 ? -11.578 4.483 4.453 1.00 96.69 93 LEU A C 1
ATOM 735 O O . LEU A 1 93 ? -11.337 4.102 3.304 1.00 96.69 93 LEU A O 1
ATOM 739 N N . LYS A 1 94 ? -12.803 4.887 4.815 1.00 94.69 94 LYS A N 1
ATOM 740 C CA . LYS A 1 94 ? -13.924 4.992 3.869 1.00 94.69 94 LYS A CA 1
ATOM 741 C C . LYS A 1 94 ? -13.684 6.068 2.815 1.00 94.69 94 LYS A C 1
ATOM 743 O O . LYS A 1 94 ? -13.939 5.806 1.645 1.00 94.69 94 LYS A O 1
ATOM 748 N N . ALA A 1 95 ? -13.169 7.236 3.198 1.00 94.75 95 ALA A N 1
ATOM 749 C CA . ALA A 1 95 ? -12.851 8.311 2.254 1.00 94.75 95 ALA A CA 1
ATOM 750 C C . ALA A 1 95 ? -11.792 7.890 1.216 1.00 94.75 95 ALA A C 1
ATOM 752 O O . ALA A 1 95 ? -11.858 8.305 0.061 1.00 94.75 95 ALA A O 1
ATOM 753 N N . LEU A 1 96 ? -10.869 7.001 1.598 1.00 93.44 96 LEU A N 1
ATOM 754 C CA . LEU A 1 96 ? -9.869 6.416 0.699 1.00 93.44 96 LEU A CA 1
ATOM 755 C C . LEU A 1 96 ? -10.398 5.248 -0.153 1.00 93.44 96 LEU A C 1
ATOM 757 O O . LEU A 1 96 ? -9.658 4.714 -0.983 1.00 93.44 96 LEU A O 1
ATOM 761 N N . ASN A 1 97 ? -11.659 4.836 0.010 1.00 92.56 97 ASN A N 1
ATOM 762 C CA . ASN A 1 97 ? -12.211 3.616 -0.591 1.00 92.56 97 ASN A CA 1
ATOM 763 C C . ASN A 1 97 ? -11.348 2.376 -0.276 1.00 92.56 97 ASN A C 1
ATOM 765 O O . ASN A 1 97 ? -11.033 1.591 -1.168 1.00 92.56 97 ASN A O 1
ATOM 769 N N . ALA A 1 98 ? -10.899 2.236 0.978 1.00 93.19 98 ALA A N 1
ATOM 770 C CA . ALA A 1 98 ? -10.080 1.098 1.410 1.00 93.19 98 ALA A CA 1
ATOM 771 C C . ALA A 1 98 ? -10.896 -0.201 1.580 1.00 93.19 98 ALA A C 1
ATOM 773 O O . ALA A 1 98 ? -10.353 -1.307 1.546 1.00 93.19 98 ALA A O 1
ATOM 774 N N . PHE A 1 99 ? -12.210 -0.071 1.769 1.00 90.88 99 PHE A N 1
ATOM 775 C CA . PHE A 1 99 ? -13.141 -1.193 1.847 1.00 90.88 99 PHE A CA 1
ATOM 776 C C . PHE A 1 99 ? -13.627 -1.573 0.449 1.00 90.88 99 PHE A C 1
ATOM 778 O O . PHE A 1 99 ? -13.998 -0.706 -0.338 1.00 90.88 99 PHE A O 1
ATOM 785 N N . GLU A 1 100 ? -13.625 -2.869 0.148 1.00 84.69 100 GLU A N 1
ATOM 786 C CA . GLU A 1 100 ? -14.019 -3.395 -1.161 1.00 84.69 100 GLU A CA 1
ATOM 787 C C . GLU A 1 100 ? -15.541 -3.467 -1.284 1.00 84.69 100 GLU A C 1
ATOM 789 O O . GLU A 1 100 ? -16.112 -3.101 -2.309 1.00 84.69 100 GLU A O 1
ATOM 794 N N . SER A 1 101 ? -16.199 -3.884 -0.201 1.00 85.06 101 SER A N 1
ATOM 795 C CA . SER A 1 101 ? -17.651 -3.872 -0.073 1.00 85.06 101 SER A CA 1
ATOM 796 C C . SER A 1 101 ? -18.102 -2.786 0.907 1.00 85.06 101 SER A C 1
ATOM 798 O O . SER A 1 101 ? -17.452 -2.578 1.940 1.00 85.06 101 SER A O 1
ATOM 800 N N . PRO A 1 102 ? -19.267 -2.148 0.674 1.00 78.38 102 PRO A N 1
ATOM 801 C CA . PRO A 1 102 ? -19.880 -1.228 1.632 1.00 78.38 102 PRO A CA 1
ATOM 802 C C . PRO A 1 102 ? -20.052 -1.810 3.041 1.00 78.38 102 PRO A C 1
ATOM 804 O O . PRO A 1 102 ? -20.128 -1.044 3.999 1.00 78.38 102 PRO A O 1
ATOM 807 N N . ASN A 1 103 ? -20.084 -3.139 3.178 1.00 85.81 103 ASN A N 1
ATOM 808 C CA . ASN A 1 103 ? -20.385 -3.819 4.436 1.00 85.81 103 ASN A CA 1
ATOM 809 C C . ASN A 1 103 ? -19.141 -4.343 5.171 1.00 85.81 103 ASN A C 1
ATOM 811 O O . ASN A 1 103 ? -19.264 -4.784 6.308 1.00 85.81 103 ASN A O 1
ATOM 815 N N . ASP A 1 104 ? -17.942 -4.262 4.582 1.00 86.19 104 ASP A N 1
ATOM 816 C CA . ASP A 1 104 ? -16.718 -4.839 5.176 1.00 86.19 104 ASP A CA 1
ATOM 817 C C . ASP A 1 104 ? -16.374 -4.260 6.557 1.00 86.19 104 ASP A C 1
ATOM 819 O O . ASP A 1 104 ? -15.734 -4.914 7.376 1.00 86.19 104 ASP A O 1
ATOM 823 N N . HIS A 1 105 ? -16.794 -3.021 6.817 1.00 91.62 105 HIS A N 1
ATOM 824 C CA . HIS A 1 105 ? -16.541 -2.317 8.072 1.00 91.62 105 HIS A CA 1
ATOM 825 C C . HIS A 1 105 ? -17.662 -2.489 9.106 1.00 91.62 105 HIS A C 1
ATOM 827 O O . HIS A 1 105 ? -17.540 -1.975 10.217 1.00 91.62 105 HIS A O 1
ATOM 833 N N . TRP A 1 106 ? -18.771 -3.149 8.759 1.00 94.50 106 TRP A N 1
ATOM 834 C CA . TRP A 1 106 ? -19.963 -3.185 9.610 1.00 94.50 106 TRP A CA 1
ATOM 835 C C . TRP A 1 106 ? -19.735 -3.932 10.914 1.00 94.50 106 TRP A C 1
ATOM 837 O O . TRP A 1 106 ? -20.111 -3.410 11.960 1.00 94.50 106 TRP A O 1
ATOM 847 N N . ASP A 1 107 ? -19.089 -5.097 10.876 1.00 95.19 107 ASP A N 1
ATOM 848 C CA . ASP A 1 107 ? -18.810 -5.870 12.092 1.00 95.19 107 ASP A CA 1
ATOM 849 C C . ASP A 1 107 ? -17.886 -5.094 13.038 1.00 95.19 107 ASP A C 1
ATOM 851 O O . ASP A 1 107 ? -18.137 -5.016 14.240 1.00 95.19 107 ASP A O 1
ATOM 855 N N . ILE A 1 108 ? -16.885 -4.410 12.476 1.00 95.94 108 ILE A N 1
ATOM 856 C CA . ILE A 1 108 ? -15.961 -3.544 13.215 1.00 95.94 108 ILE A CA 1
ATOM 857 C C . ILE A 1 108 ? -16.735 -2.408 13.899 1.00 95.94 108 ILE A C 1
ATOM 859 O O . ILE A 1 108 ? -16.643 -2.217 15.113 1.00 95.94 108 ILE A O 1
ATOM 863 N N . LEU A 1 109 ? -17.550 -1.677 13.133 1.00 96.56 109 LEU A N 1
ATOM 864 C CA . LEU A 1 109 ? -18.310 -0.531 13.634 1.00 96.56 109 LEU A CA 1
ATOM 865 C C . LEU A 1 109 ? -19.373 -0.952 14.659 1.00 96.56 109 LEU A C 1
ATOM 867 O O . LEU A 1 109 ? -19.590 -0.259 15.652 1.00 96.56 109 LEU A O 1
ATOM 871 N N . LYS A 1 110 ? -20.009 -2.109 14.451 1.00 97.25 110 LYS A N 1
ATOM 872 C CA . LYS A 1 110 ? -20.971 -2.707 15.381 1.00 97.25 110 LYS A CA 1
ATOM 873 C C . LYS A 1 110 ? -20.321 -2.990 16.732 1.00 97.25 110 LYS A C 1
ATOM 875 O O . LYS A 1 110 ? -20.890 -2.610 17.752 1.00 97.25 110 LYS A O 1
ATOM 880 N N . THR A 1 111 ? -19.138 -3.602 16.754 1.00 97.25 111 THR A N 1
ATOM 881 C CA . THR A 1 111 ? -18.405 -3.870 18.000 1.00 97.25 111 THR A CA 1
ATOM 882 C C . THR A 1 111 ? -17.962 -2.581 18.684 1.00 97.25 111 THR A C 1
ATOM 884 O O . THR A 1 111 ? -18.169 -2.442 19.888 1.00 97.25 111 THR A O 1
ATOM 887 N N . ILE A 1 112 ? -17.434 -1.605 17.937 1.00 98.06 112 ILE A N 1
ATOM 888 C CA . ILE A 1 112 ? -17.069 -0.291 18.493 1.00 98.06 112 ILE A CA 1
ATOM 889 C C . ILE A 1 112 ? -18.279 0.363 19.176 1.00 98.06 112 ILE A C 1
ATOM 891 O O . ILE A 1 112 ? -18.194 0.791 20.328 1.00 98.06 112 ILE A O 1
ATOM 895 N N . ASN A 1 113 ? -19.430 0.380 18.500 1.00 98.00 113 ASN A N 1
ATOM 896 C CA . ASN A 1 113 ? -20.660 0.956 19.039 1.00 98.00 113 ASN A CA 1
ATOM 897 C C . ASN A 1 113 ? -21.189 0.170 20.248 1.00 98.00 113 ASN A C 1
ATOM 899 O O . ASN A 1 113 ? -21.695 0.774 21.192 1.00 98.00 113 ASN A O 1
ATOM 903 N N . ALA A 1 114 ? -21.050 -1.159 20.254 1.00 98.06 114 ALA A N 1
ATOM 904 C CA . ALA A 1 114 ? -21.436 -1.987 21.392 1.00 98.06 114 ALA A CA 1
ATOM 905 C C . ALA A 1 114 ? -20.616 -1.635 22.642 1.00 98.06 114 ALA A C 1
ATOM 907 O O . ALA A 1 114 ? -21.197 -1.382 23.695 1.00 98.06 114 ALA A O 1
ATOM 908 N N . TYR A 1 115 ? -19.288 -1.526 22.529 1.00 98.12 115 TYR A N 1
ATOM 909 C CA . TYR A 1 115 ? -18.449 -1.074 23.644 1.00 98.12 115 TYR A CA 1
ATOM 910 C C . TYR A 1 115 ? -18.789 0.360 24.072 1.00 98.12 115 TYR A C 1
ATOM 912 O O . TYR A 1 115 ? -18.901 0.627 25.269 1.00 98.12 115 TYR A O 1
ATOM 920 N N . GLN A 1 116 ? -19.032 1.266 23.118 1.00 98.38 116 GLN A N 1
ATOM 921 C CA . GLN A 1 116 ? -19.419 2.651 23.404 1.00 98.38 116 GLN A CA 1
ATOM 922 C C . GLN A 1 116 ? -20.692 2.728 24.259 1.00 98.38 116 GLN A C 1
ATOM 924 O O . GLN A 1 116 ? -20.727 3.455 25.248 1.00 98.38 116 GLN A O 1
ATOM 929 N N . GLN A 1 117 ? -21.713 1.933 23.930 1.00 98.06 117 GLN A N 1
ATOM 930 C CA . GLN A 1 117 ? -22.973 1.873 24.680 1.00 98.06 117 GLN A CA 1
ATOM 931 C C . GLN A 1 117 ? -22.812 1.286 26.091 1.00 98.06 117 GLN A C 1
ATOM 933 O O . GLN A 1 117 ? -23.623 1.561 26.975 1.00 98.06 117 GLN A O 1
ATOM 938 N N . LYS A 1 118 ? -21.773 0.476 26.326 1.00 98.19 118 LYS A N 1
ATOM 939 C CA . LYS A 1 118 ? -21.510 -0.144 27.631 1.00 98.19 118 LYS A CA 1
ATOM 940 C C . LYS A 1 118 ? -20.671 0.724 28.570 1.00 98.19 118 LYS A C 1
ATOM 942 O O . LYS A 1 118 ? -20.635 0.416 29.760 1.00 98.19 118 LYS A O 1
ATOM 947 N N . LEU A 1 119 ? -20.064 1.815 28.088 1.00 98.06 119 LEU A N 1
ATOM 948 C CA . LEU A 1 119 ? -19.249 2.724 28.909 1.00 98.06 119 LEU A CA 1
ATOM 949 C C . LEU A 1 119 ? -20.015 3.256 30.128 1.00 98.06 119 LEU A C 1
ATOM 951 O O . LEU A 1 119 ? -19.524 3.155 31.251 1.00 98.06 119 LEU A O 1
ATOM 955 N N . ASP A 1 120 ? -21.233 3.763 29.929 1.00 97.50 120 ASP A N 1
ATOM 956 C CA . ASP A 1 120 ? -22.027 4.347 31.019 1.00 97.50 120 ASP A CA 1
ATOM 957 C C . ASP A 1 120 ? -22.515 3.288 32.013 1.00 97.50 120 ASP A C 1
ATOM 959 O O . ASP A 1 120 ? -22.558 3.532 33.220 1.00 97.50 120 ASP A O 1
ATOM 963 N N . THR A 1 121 ? -22.822 2.083 31.520 1.00 98.00 121 THR A N 1
ATOM 964 C CA . THR A 1 121 ? -23.193 0.947 32.376 1.00 98.00 121 THR A CA 1
ATOM 965 C C . THR A 1 121 ? -22.010 0.528 33.249 1.00 98.00 121 THR A C 1
ATOM 967 O O . THR A 1 121 ? -22.166 0.390 34.462 1.00 98.00 121 THR A O 1
ATOM 970 N N . ALA A 1 122 ? -20.816 0.395 32.660 1.00 98.06 122 ALA A N 1
ATOM 971 C CA . ALA A 1 122 ? -19.592 0.095 33.399 1.00 98.06 122 ALA A CA 1
ATOM 972 C C . ALA A 1 122 ? -19.310 1.175 34.452 1.00 98.06 122 ALA A C 1
ATOM 974 O O . ALA A 1 122 ? -19.136 0.861 35.627 1.00 98.06 122 ALA A O 1
ATOM 975 N N . LYS A 1 123 ? -19.358 2.454 34.058 1.00 98.19 123 LYS A N 1
ATOM 976 C CA . LYS A 1 123 ? -19.139 3.594 34.957 1.00 98.19 123 LYS A CA 1
ATOM 977 C C . LYS A 1 123 ? -20.093 3.567 36.149 1.00 98.19 123 LYS A C 1
ATOM 979 O O . LYS A 1 123 ? -19.643 3.656 37.288 1.00 98.19 123 LYS A O 1
ATOM 984 N N . LEU A 1 124 ? -21.394 3.396 35.899 1.00 98.06 124 LEU A N 1
ATOM 985 C CA . LEU A 1 124 ? -22.419 3.351 36.942 1.00 98.06 124 LEU A CA 1
ATOM 986 C C . LEU A 1 124 ? -22.139 2.254 37.973 1.00 98.06 124 LEU A C 1
ATOM 988 O O . LEU A 1 124 ? -22.226 2.503 39.175 1.00 98.06 124 LEU A O 1
ATOM 992 N N . HIS A 1 125 ? -21.834 1.040 37.515 1.00 98.19 125 HIS A N 1
ATOM 993 C CA . HIS A 1 125 ? -21.661 -0.099 38.411 1.00 98.19 125 HIS A CA 1
ATOM 994 C C . HIS A 1 125 ? -20.305 -0.112 39.125 1.00 98.19 125 HIS A C 1
ATOM 996 O O . HIS A 1 125 ? -20.262 -0.491 40.297 1.00 98.19 125 HIS A O 1
ATOM 1002 N N . ILE A 1 126 ? -19.247 0.403 38.489 1.00 97.69 126 ILE A N 1
ATOM 1003 C CA . ILE A 1 126 ? -17.957 0.668 39.141 1.00 97.69 126 ILE A CA 1
ATOM 1004 C C . ILE A 1 126 ? -18.140 1.687 40.273 1.00 97.69 126 ILE A C 1
ATOM 1006 O O . ILE A 1 126 ? -17.727 1.434 41.400 1.00 97.69 126 ILE A O 1
ATOM 1010 N N . THR A 1 127 ? -18.828 2.810 40.024 1.00 97.31 127 THR A N 1
ATOM 1011 C CA . THR A 1 127 ? -19.083 3.828 41.063 1.00 97.31 127 THR A CA 1
ATOM 1012 C C . THR A 1 127 ? -19.953 3.300 42.208 1.00 97.31 127 THR A C 1
ATOM 1014 O O . THR A 1 127 ? -19.796 3.729 43.347 1.00 97.31 127 THR A O 1
ATOM 1017 N N . LYS A 1 128 ? -20.849 2.344 41.934 1.00 96.94 128 LYS A N 1
ATOM 1018 C CA . LYS A 1 128 ? -21.653 1.660 42.961 1.00 96.94 128 LYS A CA 1
ATOM 1019 C C . LYS A 1 128 ? -20.875 0.607 43.761 1.00 96.94 128 LYS A C 1
ATOM 1021 O O . LYS A 1 128 ? -21.444 0.066 44.703 1.00 96.94 128 LYS A O 1
ATOM 1026 N N . GLY A 1 129 ? -19.638 0.280 43.379 1.00 96.25 129 GLY A N 1
ATOM 1027 C CA . GLY A 1 129 ? -18.873 -0.807 43.994 1.00 96.25 129 GLY A CA 1
ATOM 1028 C C . GLY A 1 129 ? -19.511 -2.182 43.782 1.00 96.25 129 GLY A C 1
ATOM 1029 O O . GLY A 1 129 ? -19.461 -3.017 44.680 1.00 96.25 129 GLY A O 1
ATOM 1030 N N . SER A 1 130 ? -20.165 -2.398 42.632 1.00 97.56 130 SER A N 1
ATOM 1031 C CA . SER A 1 130 ? -20.733 -3.713 42.290 1.00 97.56 130 SER A CA 1
ATOM 1032 C C . SER A 1 130 ? -19.627 -4.769 42.160 1.00 97.56 130 SER A C 1
ATOM 1034 O O . SER A 1 130 ? -18.478 -4.429 41.891 1.00 97.56 130 SER A O 1
ATOM 1036 N N . GLU A 1 131 ? -19.962 -6.048 42.335 1.00 97.25 131 GLU A N 1
ATOM 1037 C CA . GLU A 1 131 ? -18.993 -7.140 42.171 1.00 97.25 131 GLU A CA 1
ATOM 1038 C C . GLU A 1 131 ? -18.483 -7.238 40.724 1.00 97.25 131 GLU A C 1
ATOM 1040 O O . GLU A 1 131 ? -19.250 -7.049 39.776 1.00 97.25 131 GLU A O 1
ATOM 1045 N N . ILE A 1 132 ? -17.197 -7.569 40.556 1.00 96.94 132 ILE A N 1
ATOM 1046 C CA . ILE A 1 132 ? -16.519 -7.622 39.248 1.00 96.94 132 ILE A CA 1
ATOM 1047 C C . ILE A 1 132 ? -17.253 -8.559 38.281 1.00 96.94 132 ILE A C 1
ATOM 1049 O O . ILE A 1 132 ? -17.558 -8.151 37.162 1.00 96.94 132 ILE A O 1
ATOM 1053 N N . ASP A 1 133 ? -17.599 -9.772 38.721 1.00 97.06 133 ASP A N 1
ATOM 1054 C CA . ASP A 1 133 ? -18.280 -10.777 37.889 1.00 97.06 133 ASP A CA 1
ATOM 1055 C C . ASP A 1 133 ? -19.656 -10.294 37.407 1.00 97.06 133 ASP A C 1
ATOM 1057 O O . ASP A 1 133 ? -20.076 -10.570 36.281 1.00 97.06 133 ASP A O 1
ATOM 1061 N N . TYR A 1 134 ? -20.352 -9.517 38.243 1.00 97.75 134 TYR A N 1
ATOM 1062 C CA . TYR A 1 134 ? -21.633 -8.918 37.886 1.00 97.75 134 TYR A CA 1
ATOM 1063 C C . TYR A 1 134 ? -21.468 -7.811 36.838 1.00 97.75 134 TYR A C 1
ATOM 1065 O O . TYR A 1 134 ? -22.251 -7.736 35.887 1.00 97.75 134 TYR A O 1
ATOM 1073 N N . ILE A 1 135 ? -20.442 -6.964 36.981 1.00 97.62 135 ILE A N 1
ATOM 1074 C CA . ILE A 1 135 ? -20.132 -5.931 35.987 1.00 97.62 135 ILE A CA 1
ATOM 1075 C C . ILE A 1 135 ? -19.763 -6.593 34.661 1.00 97.62 135 ILE A C 1
ATOM 1077 O O . ILE A 1 135 ? -20.375 -6.251 33.651 1.00 97.62 135 ILE A O 1
ATOM 1081 N N . ASP A 1 136 ? -18.827 -7.548 34.667 1.00 97.31 136 ASP A N 1
ATOM 1082 C CA . ASP A 1 136 ? -18.357 -8.254 33.468 1.00 97.31 136 ASP A CA 1
ATOM 1083 C C . ASP A 1 136 ? -19.523 -8.879 32.691 1.00 97.31 136 ASP A C 1
ATOM 1085 O O . ASP A 1 136 ? -19.671 -8.634 31.491 1.00 97.31 136 ASP A O 1
ATOM 1089 N N . PHE A 1 137 ? -20.434 -9.570 33.385 1.00 97.19 137 PHE A N 1
ATOM 1090 C CA . PHE A 1 137 ? -21.644 -10.124 32.778 1.00 97.19 137 PHE A CA 1
ATOM 1091 C C . PHE A 1 137 ? -22.519 -9.055 32.100 1.00 97.19 137 PHE A C 1
ATOM 1093 O O . PHE A 1 137 ? -22.977 -9.253 30.972 1.00 97.19 137 PHE A O 1
ATOM 1100 N N . LEU A 1 138 ? -22.745 -7.908 32.753 1.00 97.12 138 LEU A N 1
ATOM 1101 C CA . LEU A 1 138 ? -23.583 -6.829 32.214 1.00 97.12 138 LEU A CA 1
ATOM 1102 C C . LEU A 1 138 ? -22.982 -6.146 30.982 1.00 97.12 138 LEU A C 1
ATOM 1104 O O . LEU A 1 138 ? -23.723 -5.678 30.103 1.00 97.12 138 LEU A O 1
ATOM 1108 N N . VAL A 1 139 ? -21.655 -6.030 30.934 1.00 97.75 139 VAL A N 1
ATOM 1109 C CA . VAL A 1 139 ? -20.950 -5.230 29.924 1.00 97.75 139 VAL A CA 1
ATOM 1110 C C . VAL A 1 139 ? -20.254 -6.052 28.850 1.00 97.75 139 VAL A C 1
ATOM 1112 O O . VAL A 1 139 ? -19.641 -5.469 27.958 1.00 97.75 139 VAL A O 1
ATOM 1115 N N . LYS A 1 140 ? -20.381 -7.379 28.893 1.00 96.75 140 LYS A N 1
ATOM 1116 C CA . LYS A 1 140 ? -19.803 -8.285 27.904 1.00 96.75 140 LYS A CA 1
ATOM 1117 C C . LYS A 1 140 ? -20.200 -7.902 26.475 1.00 96.75 140 LYS A C 1
ATOM 1119 O O . LYS A 1 140 ? -21.373 -7.678 26.169 1.00 96.75 140 LYS A O 1
ATOM 1124 N N . VAL A 1 141 ? -19.205 -7.881 25.594 1.00 96.81 141 VAL A N 1
ATOM 1125 C CA . VAL A 1 141 ? -19.350 -7.675 24.149 1.00 96.81 141 VAL A CA 1
ATOM 1126 C C . VAL A 1 141 ? -18.645 -8.826 23.441 1.00 96.81 141 VAL A C 1
ATOM 1128 O O . VAL A 1 141 ? -17.531 -9.187 23.815 1.00 96.81 141 VAL A O 1
ATOM 1131 N N . ASP A 1 142 ? -19.299 -9.408 22.438 1.00 96.12 142 ASP A N 1
ATOM 1132 C CA . ASP A 1 142 ? -18.668 -10.361 21.525 1.00 96.12 142 ASP A CA 1
ATOM 1133 C C . ASP A 1 142 ? -17.970 -9.588 20.397 1.00 96.12 142 ASP A C 1
ATOM 1135 O O . ASP A 1 142 ? -18.614 -8.891 19.608 1.00 96.12 142 ASP A O 1
ATOM 1139 N N . ASP A 1 143 ? -16.642 -9.660 20.371 1.00 95.31 143 ASP A N 1
ATOM 1140 C CA . ASP A 1 143 ? -15.768 -8.987 19.411 1.00 95.31 143 ASP A CA 1
ATOM 1141 C C . ASP A 1 143 ? -15.180 -9.942 18.355 1.00 95.31 143 ASP A C 1
ATOM 1143 O O . ASP A 1 143 ? -14.397 -9.512 17.504 1.00 95.31 143 ASP A O 1
ATOM 1147 N N . THR A 1 144 ? -15.615 -11.208 18.339 1.00 95.00 144 THR A N 1
ATOM 1148 C CA . THR A 1 144 ? -15.095 -12.260 17.448 1.00 95.00 144 THR A CA 1
ATOM 1149 C C . THR A 1 144 ? -15.207 -11.878 15.971 1.00 95.00 144 THR A C 1
ATOM 1151 O O . THR A 1 144 ? -14.217 -11.917 15.237 1.00 95.00 144 THR A O 1
ATOM 1154 N N . GLU A 1 145 ? -16.393 -11.445 15.533 1.00 94.81 145 GLU A N 1
ATOM 1155 C CA . GLU A 1 145 ? -16.629 -11.075 14.130 1.00 94.81 145 GLU A CA 1
ATOM 1156 C C . GLU A 1 145 ? -15.863 -9.815 13.717 1.00 94.81 145 GLU A C 1
ATOM 1158 O O . GLU A 1 145 ? -15.374 -9.728 12.590 1.00 94.81 145 GLU A O 1
ATOM 1163 N N . ALA A 1 146 ? -15.679 -8.857 14.631 1.00 94.62 146 ALA A N 1
ATOM 1164 C CA . ALA A 1 146 ? -14.896 -7.657 14.353 1.00 94.62 146 ALA A CA 1
ATOM 1165 C C . ALA A 1 146 ? -13.411 -7.981 14.144 1.00 94.62 146 ALA A C 1
ATOM 1167 O O . ALA A 1 146 ? -12.806 -7.476 13.198 1.00 94.62 146 ALA A O 1
ATOM 1168 N N . PHE A 1 147 ? -12.825 -8.854 14.969 1.00 93.62 147 PHE A N 1
ATOM 1169 C CA . PHE A 1 147 ? -11.447 -9.309 14.768 1.00 93.62 147 PHE A CA 1
ATOM 1170 C C . PHE A 1 147 ? -11.294 -10.159 13.504 1.00 93.62 147 PHE A C 1
ATOM 1172 O O . PHE A 1 147 ? -10.306 -10.008 12.783 1.00 93.62 147 PHE A O 1
ATOM 1179 N N . ALA A 1 148 ? -12.282 -10.997 13.180 1.00 93.50 148 ALA A N 1
ATOM 1180 C CA . ALA A 1 148 ? -12.295 -11.726 11.917 1.00 93.50 148 ALA A CA 1
ATOM 1181 C C . ALA A 1 148 ? -12.356 -10.766 10.713 1.00 93.50 148 ALA A C 1
ATOM 1183 O O . ALA A 1 148 ? -11.616 -10.945 9.744 1.00 93.50 148 ALA A O 1
ATOM 1184 N N . ALA A 1 149 ? -13.187 -9.720 10.778 1.00 93.12 149 ALA A N 1
ATOM 1185 C CA . ALA A 1 149 ? -13.276 -8.687 9.748 1.00 93.12 149 ALA A CA 1
ATOM 1186 C C . ALA A 1 149 ? -11.964 -7.901 9.594 1.00 93.12 149 ALA A C 1
ATOM 1188 O O . ALA A 1 149 ? -11.498 -7.718 8.469 1.00 93.12 149 ALA A O 1
ATOM 1189 N N . LEU A 1 150 ? -11.326 -7.512 10.703 1.00 93.12 150 LEU A N 1
ATOM 1190 C CA . LEU A 1 150 ? -10.010 -6.866 10.696 1.00 93.12 150 LEU A CA 1
ATOM 1191 C C . LEU A 1 150 ? -8.940 -7.751 10.053 1.00 93.12 150 LEU A C 1
ATOM 1193 O O . LEU A 1 150 ? -8.218 -7.281 9.179 1.00 93.12 150 LEU A O 1
ATOM 1197 N N . GLY A 1 151 ? -8.878 -9.035 10.416 1.00 93.06 151 GLY A N 1
ATOM 1198 C CA . GLY A 1 151 ? -7.920 -9.972 9.827 1.00 93.06 151 GLY A CA 1
ATOM 1199 C C . GLY A 1 151 ? -8.142 -10.181 8.325 1.00 93.06 151 GLY A C 1
ATOM 1200 O O . GLY A 1 151 ? -7.185 -10.229 7.551 1.00 93.06 151 GLY A O 1
ATOM 1201 N N . ARG A 1 152 ? -9.401 -10.250 7.867 1.00 93.38 152 ARG A N 1
ATOM 1202 C CA . ARG A 1 152 ? -9.716 -10.277 6.424 1.00 93.38 152 ARG A CA 1
ATOM 1203 C C . ARG A 1 152 ? -9.249 -8.998 5.730 1.00 93.38 152 ARG A C 1
ATOM 1205 O O . ARG A 1 152 ? -8.651 -9.072 4.657 1.00 93.38 152 ARG A O 1
ATOM 1212 N N . PHE A 1 153 ? -9.491 -7.845 6.347 1.00 93.69 153 PHE A N 1
ATOM 1213 C CA . PHE A 1 153 ? -9.085 -6.557 5.801 1.00 93.69 153 PHE A CA 1
ATOM 1214 C C . PHE A 1 153 ? -7.552 -6.428 5.724 1.00 93.69 153 PHE A C 1
ATOM 1216 O O . PHE A 1 153 ? -7.032 -6.036 4.681 1.00 93.69 153 PHE A O 1
ATOM 1223 N N . GLU A 1 154 ? -6.817 -6.852 6.755 1.00 92.75 154 GLU A N 1
ATOM 1224 C CA . GLU A 1 154 ? -5.345 -6.830 6.798 1.00 92.75 154 GLU A CA 1
ATOM 1225 C C . GLU A 1 154 ? -4.732 -7.708 5.703 1.00 92.75 154 GLU A C 1
ATOM 1227 O O . GLU A 1 154 ? -3.853 -7.277 4.946 1.00 92.75 154 GLU A O 1
ATOM 1232 N N . ASN A 1 155 ? -5.244 -8.933 5.574 1.00 93.75 155 ASN A N 1
ATOM 1233 C CA . ASN A 1 155 ? -4.804 -9.875 4.553 1.00 93.75 155 ASN A CA 1
ATOM 1234 C C . ASN A 1 155 ? -5.046 -9.334 3.142 1.00 93.75 155 ASN A C 1
ATOM 1236 O O . ASN A 1 155 ? -4.191 -9.499 2.268 1.00 93.75 155 ASN A O 1
ATOM 1240 N N . ARG A 1 156 ? -6.173 -8.650 2.914 1.00 92.31 156 ARG A N 1
ATOM 1241 C CA . ARG A 1 156 ? -6.463 -8.006 1.629 1.00 92.31 156 ARG A CA 1
ATOM 1242 C C . ARG A 1 156 ? -5.474 -6.888 1.316 1.00 92.31 156 ARG A C 1
ATOM 1244 O O . ARG A 1 156 ? -4.899 -6.915 0.233 1.00 92.31 156 ARG A O 1
ATOM 1251 N N . ILE A 1 157 ? -5.245 -5.949 2.237 1.00 92.12 157 ILE A N 1
ATOM 1252 C CA . ILE A 1 157 ? -4.287 -4.848 2.020 1.00 92.12 157 ILE A CA 1
ATOM 1253 C C . ILE A 1 157 ? -2.892 -5.403 1.718 1.00 92.12 157 ILE A C 1
ATOM 1255 O O . ILE A 1 157 ? -2.254 -5.011 0.740 1.00 92.12 157 ILE A O 1
ATOM 1259 N N . THR A 1 158 ? -2.459 -6.400 2.488 1.00 91.94 158 THR A N 1
ATOM 1260 C CA . THR A 1 158 ? -1.164 -7.058 2.286 1.00 91.94 158 THR A CA 1
ATOM 1261 C C . THR A 1 158 ? -1.079 -7.769 0.930 1.00 91.94 158 THR A C 1
ATOM 1263 O O . THR A 1 158 ? -0.038 -7.725 0.273 1.00 91.94 158 THR A O 1
ATOM 1266 N N . SER A 1 159 ? -2.158 -8.419 0.487 1.00 93.06 159 SER A N 1
ATOM 1267 C CA . SER A 1 159 ? -2.202 -9.119 -0.806 1.00 93.06 159 SER A CA 1
ATOM 1268 C C . SER A 1 159 ? -2.191 -8.135 -1.976 1.00 93.06 159 SER A C 1
ATOM 1270 O O . SER A 1 159 ? -1.383 -8.295 -2.887 1.00 93.06 159 SER A O 1
ATOM 1272 N N . GLN A 1 160 ? -2.982 -7.061 -1.902 1.00 91.31 160 GLN A N 1
ATOM 1273 C CA . GLN A 1 160 ? -3.000 -5.995 -2.909 1.00 91.31 160 GLN A CA 1
ATOM 1274 C C . GLN A 1 160 ? -1.629 -5.330 -3.063 1.00 91.31 160 GLN A C 1
ATOM 1276 O O . GLN A 1 160 ? -1.179 -5.094 -4.183 1.00 91.31 160 GLN A O 1
ATOM 1281 N N . LEU A 1 161 ? -0.935 -5.062 -1.951 1.00 91.62 161 LEU A N 1
ATOM 1282 C CA . LEU A 1 161 ? 0.424 -4.522 -1.977 1.00 91.62 161 LEU A CA 1
ATOM 1283 C C . LEU A 1 161 ? 1.400 -5.473 -2.683 1.00 91.62 161 LEU A C 1
ATOM 1285 O O . LEU A 1 161 ? 2.192 -5.034 -3.515 1.00 91.62 161 LEU A O 1
ATOM 1289 N N . LYS A 1 162 ? 1.336 -6.777 -2.383 1.00 93.19 162 LYS A N 1
ATOM 1290 C CA . LYS A 1 162 ? 2.191 -7.792 -3.019 1.00 93.19 162 LYS A CA 1
ATOM 1291 C C . LYS A 1 162 ? 1.919 -7.921 -4.516 1.00 93.19 162 LYS A C 1
ATOM 1293 O O . LYS A 1 162 ? 2.869 -7.971 -5.293 1.00 93.19 162 LYS A O 1
ATOM 1298 N N . GLU A 1 163 ? 0.652 -7.962 -4.918 1.00 93.06 163 GLU A N 1
ATOM 1299 C CA . GLU A 1 163 ? 0.246 -8.055 -6.325 1.00 93.06 163 GLU A CA 1
ATOM 1300 C C . GLU A 1 163 ? 0.735 -6.850 -7.130 1.00 93.06 163 GLU A C 1
ATOM 1302 O O . GLU A 1 163 ? 1.307 -7.008 -8.206 1.00 93.06 163 GLU A O 1
ATOM 1307 N N . GLN A 1 164 ? 0.580 -5.646 -6.585 1.00 92.38 164 GLN A N 1
ATOM 1308 C CA . GLN A 1 164 ? 0.975 -4.410 -7.261 1.00 92.38 164 GLN A CA 1
ATOM 1309 C C . GLN A 1 164 ? 2.490 -4.213 -7.278 1.00 92.38 164 GLN A C 1
ATOM 1311 O O . GLN A 1 164 ? 3.038 -3.744 -8.274 1.00 92.38 164 GLN A O 1
ATOM 1316 N N . LEU A 1 165 ? 3.196 -4.649 -6.231 1.00 92.38 165 LEU A N 1
ATOM 1317 C CA . LEU A 1 165 ? 4.654 -4.728 -6.255 1.00 92.38 165 LEU A CA 1
ATOM 1318 C C . LEU A 1 165 ? 5.135 -5.695 -7.345 1.00 92.38 165 LEU A C 1
ATOM 1320 O O . LEU A 1 165 ? 6.039 -5.353 -8.103 1.00 92.38 165 LEU A O 1
ATOM 1324 N N . ALA A 1 166 ? 4.523 -6.876 -7.463 1.00 94.25 166 ALA A N 1
ATOM 1325 C CA . ALA A 1 166 ? 4.863 -7.841 -8.506 1.00 94.25 166 ALA A CA 1
ATOM 1326 C C . ALA A 1 166 ? 4.569 -7.297 -9.916 1.00 94.25 166 ALA A C 1
ATOM 1328 O O . ALA A 1 166 ? 5.398 -7.453 -10.813 1.00 94.25 166 ALA A O 1
ATOM 1329 N N . ALA A 1 167 ? 3.433 -6.616 -10.101 1.00 92.62 167 ALA A N 1
ATOM 1330 C CA . ALA A 1 167 ? 3.080 -5.960 -11.357 1.00 92.62 167 ALA A CA 1
ATOM 1331 C C . ALA A 1 167 ? 4.091 -4.863 -11.730 1.00 92.62 167 ALA A C 1
ATOM 1333 O O . ALA A 1 167 ? 4.605 -4.864 -12.845 1.00 92.62 167 ALA A O 1
ATOM 1334 N N . ASN A 1 168 ? 4.461 -3.994 -10.784 1.00 92.81 168 ASN A N 1
ATOM 1335 C CA . ASN A 1 168 ? 5.462 -2.953 -11.016 1.00 92.81 168 ASN A CA 1
ATOM 1336 C C . ASN A 1 168 ? 6.846 -3.540 -11.340 1.00 92.81 168 ASN A C 1
ATOM 1338 O O . ASN A 1 168 ? 7.512 -3.086 -12.266 1.00 92.81 168 ASN A O 1
ATOM 1342 N N . LEU A 1 169 ? 7.279 -4.588 -10.630 1.00 93.56 169 LEU A N 1
ATOM 1343 C CA . LEU A 1 169 ? 8.531 -5.284 -10.945 1.00 93.56 169 LEU A CA 1
ATOM 1344 C C . LEU A 1 169 ? 8.502 -5.880 -12.357 1.00 93.56 169 LEU A C 1
ATOM 1346 O O . LEU A 1 169 ? 9.478 -5.744 -13.094 1.00 93.56 169 LEU A O 1
ATOM 1350 N N . SER A 1 170 ? 7.383 -6.490 -12.754 1.00 94.69 170 SER A N 1
ATOM 1351 C CA . SER A 1 170 ? 7.182 -6.978 -14.119 1.00 94.69 170 SER A CA 1
ATOM 1352 C C . SER A 1 170 ? 7.283 -5.839 -15.139 1.00 94.69 170 SER A C 1
ATOM 1354 O O . SER A 1 170 ? 8.039 -5.954 -16.103 1.00 94.69 170 SER A O 1
ATOM 1356 N N . ASP A 1 171 ? 6.599 -4.716 -14.912 1.00 93.56 171 ASP A N 1
ATOM 1357 C CA . ASP A 1 171 ? 6.654 -3.542 -15.790 1.00 93.56 171 ASP A CA 1
ATOM 1358 C C . ASP A 1 171 ? 8.084 -2.991 -15.906 1.00 93.56 171 ASP A C 1
ATOM 1360 O O . ASP A 1 171 ? 8.564 -2.745 -17.018 1.00 93.56 171 ASP A O 1
ATOM 1364 N N . MET A 1 172 ? 8.821 -2.896 -14.795 1.00 94.06 172 MET A N 1
ATOM 1365 C CA . MET A 1 172 ? 10.233 -2.500 -14.805 1.00 94.06 172 MET A CA 1
ATOM 1366 C C . MET A 1 172 ? 11.111 -3.475 -15.597 1.00 94.06 172 MET A C 1
ATOM 1368 O O . MET A 1 172 ? 11.990 -3.038 -16.342 1.00 94.06 172 MET A O 1
ATOM 1372 N N . GLU A 1 173 ? 10.887 -4.785 -15.485 1.00 95.56 173 GLU A N 1
ATOM 1373 C CA . GLU A 1 173 ? 11.614 -5.780 -16.279 1.00 95.56 173 GLU A CA 1
ATOM 1374 C C . GLU A 1 173 ? 11.279 -5.674 -17.775 1.00 95.56 173 GLU A C 1
ATOM 1376 O O . GLU A 1 173 ? 12.176 -5.780 -18.619 1.00 95.56 173 GLU A O 1
ATOM 1381 N N . THR A 1 174 ? 10.028 -5.363 -18.138 1.00 94.81 174 THR A N 1
ATOM 1382 C CA . THR A 1 174 ? 9.687 -5.084 -19.543 1.00 94.81 174 THR A CA 1
ATOM 1383 C C . THR A 1 174 ? 10.389 -3.827 -20.068 1.00 94.81 174 THR A C 1
ATOM 1385 O O . THR A 1 174 ? 10.935 -3.859 -21.176 1.00 94.81 174 THR A O 1
ATOM 1388 N N . ALA A 1 175 ? 10.465 -2.756 -19.268 1.00 95.50 175 ALA A N 1
ATOM 1389 C CA . ALA A 1 175 ? 11.171 -1.524 -19.620 1.00 95.50 175 ALA A CA 1
ATOM 1390 C C . ALA A 1 175 ? 12.681 -1.764 -19.795 1.00 95.50 175 ALA A C 1
ATOM 1392 O O . ALA A 1 175 ? 13.265 -1.339 -20.797 1.00 95.50 175 ALA A O 1
ATOM 1393 N N . LYS A 1 176 ? 13.307 -2.532 -18.892 1.00 95.88 176 LYS A N 1
ATOM 1394 C CA . LYS A 1 176 ? 14.713 -2.958 -19.015 1.00 95.88 176 LYS A CA 1
ATOM 1395 C C . LYS A 1 176 ? 14.951 -3.826 -20.251 1.00 95.88 176 LYS A C 1
ATOM 1397 O O . LYS A 1 176 ? 15.943 -3.636 -20.954 1.00 95.88 176 LYS A O 1
ATOM 1402 N N . SER A 1 177 ? 14.048 -4.762 -20.550 1.00 96.25 177 SER A N 1
ATOM 1403 C CA . SER A 1 177 ? 14.126 -5.600 -21.755 1.00 96.25 177 SER A CA 1
ATOM 1404 C C . SER A 1 177 ? 14.025 -4.766 -23.035 1.00 96.25 177 SER A C 1
ATOM 1406 O O . SER A 1 177 ? 14.759 -4.992 -23.998 1.00 96.25 177 SER A O 1
ATOM 1408 N N . LEU A 1 178 ? 13.143 -3.765 -23.059 1.00 96.12 178 LEU A N 1
ATOM 1409 C CA . LEU A 1 178 ? 13.049 -2.822 -24.170 1.00 96.12 178 LEU A CA 1
ATOM 1410 C C . LEU A 1 178 ? 14.334 -1.992 -24.300 1.00 96.12 178 LEU A C 1
ATOM 1412 O O . LEU A 1 178 ? 14.875 -1.866 -25.399 1.00 96.12 178 LEU A O 1
ATOM 1416 N N . GLN A 1 179 ? 14.868 -1.490 -23.185 1.00 95.94 179 GLN A N 1
ATOM 1417 C CA . GLN A 1 179 ? 16.116 -0.731 -23.153 1.00 95.94 179 GLN A CA 1
ATOM 1418 C C . GLN A 1 179 ? 17.306 -1.544 -23.671 1.00 95.94 179 GLN A C 1
ATOM 1420 O O . GLN A 1 179 ? 18.115 -1.011 -24.435 1.00 95.94 179 GLN A O 1
ATOM 1425 N N . SER A 1 180 ? 17.423 -2.823 -23.303 1.00 96.31 180 SER A N 1
ATOM 1426 C CA . SER A 1 180 ? 18.515 -3.678 -23.779 1.00 96.31 180 SER A CA 1
ATOM 1427 C C . SER A 1 180 ? 18.419 -3.914 -25.289 1.00 96.31 180 SER A C 1
ATOM 1429 O O . SER A 1 180 ? 19.418 -3.760 -25.992 1.00 96.31 180 SER A O 1
ATOM 1431 N N . LYS A 1 181 ? 17.213 -4.163 -25.820 1.00 95.75 181 LYS A N 1
ATOM 1432 C CA . LYS A 1 181 ? 16.965 -4.284 -27.269 1.00 95.75 181 LYS A CA 1
ATOM 1433 C C . LYS A 1 181 ? 17.311 -2.999 -28.022 1.0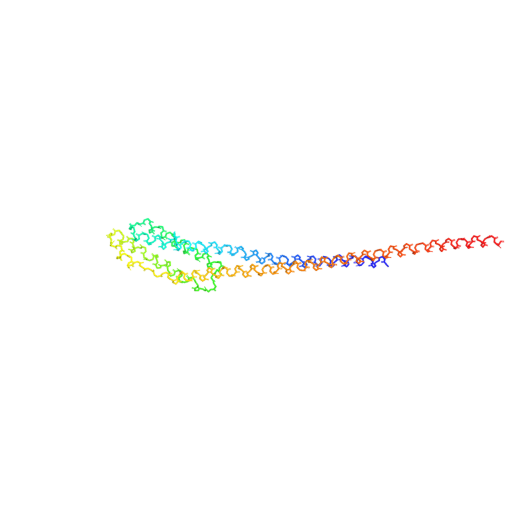0 95.75 181 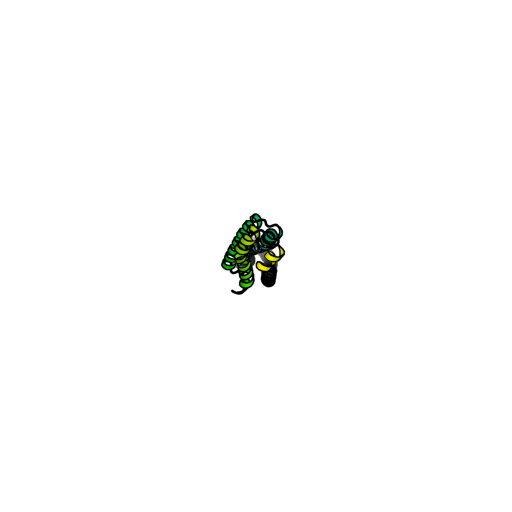LYS A C 1
ATOM 1435 O O . LYS A 1 181 ? 18.008 -3.065 -29.032 1.00 95.75 181 LYS A O 1
ATOM 1440 N N . VAL A 1 182 ? 16.876 -1.838 -27.522 1.00 96.62 182 VAL A N 1
ATOM 1441 C CA . VAL A 1 182 ? 17.210 -0.530 -28.115 1.00 96.62 182 VAL A CA 1
ATOM 1442 C C . VAL A 1 182 ? 18.718 -0.289 -28.070 1.00 96.62 182 VAL A C 1
ATOM 1444 O O . VAL A 1 182 ? 19.295 0.111 -29.074 1.00 96.62 182 VAL A O 1
ATOM 1447 N N . THR A 1 183 ? 19.385 -0.607 -26.959 1.00 95.75 183 THR A N 1
ATOM 1448 C CA . THR A 1 183 ? 20.847 -0.476 -26.829 1.00 95.75 183 THR A CA 1
ATOM 1449 C C . THR A 1 183 ? 21.585 -1.337 -27.852 1.00 95.75 183 THR A C 1
ATOM 1451 O O . THR A 1 183 ? 22.456 -0.837 -28.562 1.00 95.75 183 THR A O 1
ATOM 1454 N N . VAL A 1 184 ? 21.215 -2.615 -27.980 1.00 97.94 184 VAL A N 1
ATOM 1455 C CA . VAL A 1 184 ? 21.811 -3.524 -28.973 1.00 97.94 184 VAL A CA 1
ATOM 1456 C C . VAL A 1 184 ? 21.574 -3.004 -30.392 1.00 97.94 184 VAL A C 1
ATOM 1458 O O . VAL A 1 184 ? 22.510 -2.960 -31.190 1.00 97.94 184 VAL A O 1
ATOM 1461 N N . PHE A 1 185 ? 20.358 -2.544 -30.699 1.00 96.56 185 PHE A N 1
ATOM 1462 C CA . PHE A 1 185 ? 20.034 -1.946 -31.993 1.00 96.56 185 PHE A CA 1
ATOM 1463 C C . PHE A 1 185 ? 20.898 -0.712 -32.296 1.00 96.56 185 PHE A C 1
ATOM 1465 O O . PHE A 1 185 ? 21.469 -0.624 -33.381 1.00 96.56 185 PHE A O 1
ATOM 1472 N N . VAL A 1 186 ? 21.060 0.200 -31.333 1.00 95.56 186 VAL A N 1
ATOM 1473 C CA . VAL A 1 186 ? 21.906 1.399 -31.461 1.00 95.56 186 VAL A CA 1
ATOM 1474 C C . VAL A 1 186 ? 23.365 1.016 -31.719 1.00 95.56 186 VAL A C 1
ATOM 1476 O O . VAL A 1 186 ? 23.994 1.588 -32.607 1.00 95.56 186 VAL A O 1
ATOM 1479 N N . VAL A 1 187 ? 23.905 0.024 -31.002 1.00 97.19 187 VAL A N 1
ATOM 1480 C CA . VAL A 1 187 ? 25.281 -0.460 -31.215 1.00 97.19 187 VAL A CA 1
ATOM 1481 C C . VAL A 1 187 ? 25.453 -1.011 -32.632 1.00 97.19 187 VAL A C 1
ATOM 1483 O O . VAL A 1 187 ? 26.391 -0.623 -33.329 1.00 97.19 187 VAL A O 1
ATOM 1486 N N . ILE A 1 188 ? 24.532 -1.861 -33.098 1.00 97.25 188 ILE A N 1
ATOM 1487 C CA . ILE A 1 188 ? 24.564 -2.408 -34.465 1.00 97.25 188 ILE A CA 1
ATOM 1488 C C . ILE A 1 188 ? 24.474 -1.280 -35.501 1.00 97.25 188 ILE A C 1
ATOM 1490 O O . ILE A 1 188 ? 25.234 -1.263 -36.470 1.00 97.25 188 ILE A O 1
ATOM 1494 N N . LEU A 1 189 ? 23.586 -0.311 -35.285 1.00 95.06 189 LEU A N 1
ATOM 1495 C CA . LEU A 1 189 ? 23.402 0.839 -36.162 1.00 95.06 189 LEU A CA 1
ATOM 1496 C C . LEU A 1 189 ? 24.679 1.685 -36.265 1.00 95.06 189 LEU A C 1
ATOM 1498 O O . LEU A 1 189 ? 25.081 2.044 -37.372 1.00 95.06 189 LEU A O 1
ATOM 1502 N N . ILE A 1 190 ? 25.360 1.943 -35.144 1.00 93.69 190 ILE A N 1
ATOM 1503 C CA . ILE A 1 190 ? 26.649 2.650 -35.116 1.00 93.69 190 ILE A CA 1
ATOM 1504 C C . ILE A 1 190 ? 27.704 1.883 -35.919 1.00 93.69 190 ILE A C 1
ATOM 1506 O O . ILE A 1 190 ? 28.404 2.487 -36.734 1.00 93.69 190 ILE A O 1
ATOM 1510 N N . LEU A 1 191 ? 27.798 0.559 -35.748 1.00 96.81 191 LEU A N 1
ATOM 1511 C CA . LEU A 1 191 ? 28.737 -0.277 -36.504 1.00 96.81 191 LEU A CA 1
ATOM 1512 C C . LEU A 1 191 ? 28.456 -0.238 -38.014 1.00 96.81 191 LEU A C 1
ATOM 1514 O O . LEU A 1 191 ? 29.391 -0.122 -38.809 1.00 96.81 191 LEU A O 1
ATOM 1518 N N . ILE A 1 192 ? 27.183 -0.274 -38.420 1.00 95.06 192 ILE A N 1
ATOM 1519 C CA . ILE A 1 192 ? 26.775 -0.155 -39.827 1.00 95.06 192 ILE A CA 1
ATOM 1520 C C . ILE A 1 192 ? 27.149 1.222 -40.382 1.00 95.06 192 ILE A C 1
ATOM 1522 O O . ILE A 1 192 ? 27.757 1.305 -41.451 1.00 95.06 192 ILE A O 1
ATOM 1526 N N . VAL A 1 193 ? 26.832 2.304 -39.666 1.00 92.44 193 VAL A N 1
ATOM 1527 C CA . VAL A 1 193 ? 27.180 3.671 -40.083 1.00 92.44 193 VAL A CA 1
ATOM 1528 C C . VAL A 1 193 ? 28.696 3.812 -40.228 1.00 92.44 193 VAL A C 1
ATOM 1530 O O . VAL A 1 193 ? 29.168 4.314 -41.249 1.00 92.44 193 VAL A O 1
ATOM 1533 N N . PHE A 1 194 ? 29.469 3.304 -39.266 1.00 94.25 194 PHE A N 1
ATOM 1534 C CA . PHE A 1 194 ? 30.929 3.318 -39.321 1.00 94.25 194 PHE A CA 1
ATOM 1535 C C . PHE A 1 194 ? 31.467 2.530 -40.522 1.00 94.25 194 PHE A C 1
ATOM 1537 O O . PHE A 1 194 ? 32.328 3.020 -41.254 1.00 94.25 194 PHE A O 1
ATOM 1544 N N . PHE A 1 195 ? 30.919 1.341 -40.787 1.00 95.25 195 PHE A N 1
ATOM 1545 C CA . PHE A 1 195 ? 31.276 0.533 -41.952 1.00 95.25 195 PHE A CA 1
ATOM 1546 C C . PHE A 1 195 ? 30.977 1.254 -43.277 1.00 95.25 195 PHE A C 1
ATOM 1548 O O . PHE A 1 195 ? 31.819 1.270 -44.180 1.00 95.25 195 PHE A O 1
ATOM 1555 N N . LEU A 1 196 ? 29.809 1.893 -43.399 1.00 93.06 196 LEU A N 1
ATOM 1556 C CA . LEU A 1 196 ? 29.431 2.664 -44.587 1.00 93.06 196 LEU A CA 1
ATOM 1557 C C . LEU A 1 196 ? 30.340 3.884 -44.790 1.00 93.06 196 LEU A C 1
ATOM 1559 O O . LEU A 1 196 ? 30.773 4.139 -45.916 1.00 93.06 196 LEU A O 1
ATOM 1563 N N . LEU A 1 197 ? 30.689 4.595 -43.713 1.00 91.62 197 LEU A N 1
ATOM 1564 C CA . LEU A 1 197 ? 31.644 5.706 -43.749 1.00 91.62 197 LEU A CA 1
ATOM 1565 C C . LEU A 1 197 ? 33.038 5.237 -44.172 1.00 91.62 197 LEU A C 1
ATOM 1567 O O . LEU A 1 197 ? 33.646 5.838 -45.058 1.00 91.62 197 LEU A O 1
ATOM 1571 N N . TYR A 1 198 ? 33.520 4.128 -43.608 1.00 94.81 198 TYR A N 1
ATOM 1572 C CA . TYR A 1 198 ? 34.791 3.522 -43.995 1.00 94.81 198 TYR A CA 1
ATOM 1573 C C . TYR A 1 198 ? 34.811 3.163 -45.488 1.00 94.81 198 TYR A C 1
ATOM 1575 O O . TYR A 1 198 ? 35.743 3.536 -46.211 1.00 94.81 198 TYR A O 1
ATOM 1583 N N . ARG A 1 199 ? 33.757 2.499 -45.988 1.00 93.75 199 ARG A N 1
ATOM 1584 C CA . ARG A 1 199 ? 33.629 2.176 -47.419 1.00 93.75 199 ARG A CA 1
ATOM 1585 C C . ARG A 1 199 ? 33.595 3.425 -48.292 1.00 93.75 199 ARG A C 1
ATOM 1587 O O . ARG A 1 199 ? 34.233 3.436 -49.346 1.00 93.75 199 ARG A O 1
ATOM 1594 N N . TYR A 1 200 ? 32.882 4.464 -47.868 1.00 91.75 200 TYR A N 1
ATOM 1595 C CA . TYR A 1 200 ? 32.796 5.729 -48.590 1.00 91.75 200 TYR A CA 1
ATOM 1596 C C . TYR A 1 200 ? 34.159 6.417 -48.708 1.00 91.75 200 TYR A C 1
ATOM 1598 O O . TYR A 1 200 ? 34.578 6.759 -49.815 1.00 91.75 200 TYR A O 1
ATOM 1606 N N . ILE A 1 201 ? 34.881 6.558 -47.591 1.00 90.75 201 ILE A N 1
ATOM 1607 C CA . ILE A 1 201 ? 36.212 7.177 -47.557 1.00 90.75 201 ILE A CA 1
ATOM 1608 C C . ILE A 1 201 ? 37.181 6.393 -48.446 1.00 90.75 201 ILE A C 1
ATOM 1610 O O . ILE A 1 201 ? 37.869 6.985 -49.280 1.00 90.75 201 ILE A O 1
ATOM 1614 N N . ARG A 1 202 ? 37.200 5.058 -48.324 1.00 93.31 202 ARG A N 1
ATOM 1615 C CA . ARG A 1 202 ? 38.061 4.193 -49.141 1.00 93.31 202 ARG A CA 1
ATOM 1616 C C . ARG A 1 202 ? 37.769 4.349 -50.634 1.00 93.31 202 ARG A C 1
ATOM 1618 O O . ARG A 1 202 ? 38.701 4.523 -51.415 1.00 93.31 202 ARG A O 1
ATOM 1625 N N . THR A 1 203 ? 36.494 4.330 -51.021 1.00 91.94 203 THR A N 1
ATOM 1626 C CA . THR A 1 203 ? 36.074 4.455 -52.427 1.00 91.94 203 THR A CA 1
ATOM 1627 C C . THR A 1 203 ? 36.451 5.823 -52.995 1.00 91.94 203 THR A C 1
ATOM 1629 O O . THR A 1 203 ? 37.075 5.902 -54.053 1.00 91.94 203 THR A O 1
ATOM 1632 N N . ASN A 1 204 ? 36.170 6.907 -52.270 1.00 89.12 204 ASN A N 1
ATOM 1633 C CA . ASN A 1 204 ? 36.544 8.254 -52.703 1.00 89.12 204 ASN A CA 1
ATOM 1634 C C . ASN A 1 204 ? 38.059 8.429 -52.836 1.00 89.12 204 ASN A C 1
ATOM 1636 O O . ASN A 1 204 ? 38.509 9.023 -53.812 1.00 89.12 204 ASN A O 1
ATOM 1640 N N . LYS A 1 205 ? 38.851 7.875 -51.906 1.00 92.38 205 LYS A N 1
ATOM 1641 C CA . LYS A 1 205 ? 40.317 7.900 -52.003 1.00 92.38 205 LYS A CA 1
ATOM 1642 C C . LYS A 1 205 ? 40.798 7.196 -53.275 1.00 92.38 205 LYS A C 1
ATOM 1644 O O . LYS A 1 205 ? 41.643 7.736 -53.980 1.00 92.38 205 LYS A O 1
ATOM 1649 N N . THR A 1 206 ? 40.236 6.029 -53.606 1.00 92.38 206 THR A N 1
ATOM 1650 C CA . THR A 1 206 ? 40.595 5.313 -54.844 1.00 92.38 206 THR A CA 1
ATOM 1651 C C . THR A 1 206 ? 40.183 6.057 -56.115 1.00 92.38 206 THR A C 1
ATOM 1653 O O . THR A 1 206 ? 40.939 6.056 -57.083 1.00 92.38 206 THR A O 1
A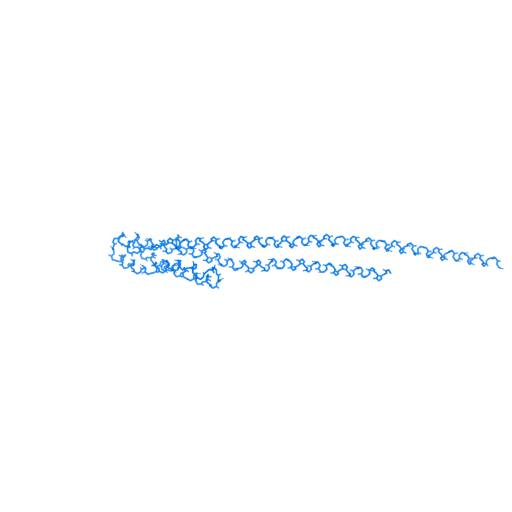TOM 1656 N N . LEU A 1 207 ? 39.019 6.715 -56.120 1.00 91.38 207 LEU A N 1
ATOM 1657 C CA . LEU A 1 207 ? 38.556 7.506 -57.264 1.00 91.38 207 LEU A CA 1
ATOM 1658 C C . LEU A 1 207 ? 39.430 8.743 -57.489 1.00 91.38 207 LEU A C 1
ATOM 1660 O O . LEU A 1 207 ? 39.778 9.034 -58.629 1.00 91.38 207 LEU A O 1
ATOM 1664 N N . LEU A 1 208 ? 39.830 9.425 -56.412 1.00 91.69 208 LEU A N 1
ATOM 1665 C CA . LEU A 1 208 ? 40.721 10.582 -56.488 1.00 91.69 208 LEU A CA 1
ATOM 1666 C C . LEU A 1 208 ? 42.093 10.198 -57.056 1.00 91.69 208 LEU A C 1
ATOM 1668 O O . LEU A 1 208 ? 42.584 10.867 -57.958 1.00 91.69 208 LEU A O 1
ATOM 1672 N N . LEU A 1 209 ? 42.678 9.090 -56.583 1.00 93.25 209 LEU A N 1
ATOM 1673 C CA . LEU A 1 209 ? 43.958 8.590 -57.097 1.00 93.25 209 LEU A CA 1
ATOM 1674 C C . LEU A 1 209 ? 43.884 8.284 -58.601 1.00 93.25 209 LEU A C 1
ATOM 1676 O O . LEU A 1 209 ? 44.703 8.788 -59.366 1.00 93.25 209 LEU A O 1
ATOM 1680 N N . ARG A 1 210 ? 42.853 7.553 -59.046 1.00 92.25 210 ARG A N 1
ATOM 1681 C CA . ARG A 1 210 ? 42.645 7.251 -60.474 1.00 92.25 210 ARG A CA 1
ATOM 1682 C C . ARG A 1 210 ? 42.452 8.506 -61.326 1.00 92.25 210 ARG A C 1
ATOM 1684 O O . ARG A 1 210 ? 42.971 8.561 -62.436 1.00 92.25 210 ARG A O 1
ATOM 1691 N N . ALA A 1 211 ? 41.736 9.511 -60.819 1.00 91.00 211 ALA A N 1
ATOM 1692 C CA . ALA A 1 211 ? 41.569 10.784 -61.517 1.00 91.00 211 ALA A CA 1
ATOM 1693 C C . ALA A 1 211 ? 42.919 11.495 -61.710 1.00 91.00 211 ALA A C 1
ATOM 1695 O O . ALA A 1 211 ? 43.240 11.894 -62.826 1.00 91.00 211 ALA A O 1
ATOM 1696 N N . THR A 1 212 ? 43.751 11.554 -60.663 1.00 93.06 212 THR A N 1
ATOM 1697 C CA . THR A 1 212 ? 45.090 12.164 -60.749 1.00 93.06 212 THR A CA 1
ATOM 1698 C C . THR A 1 212 ? 46.056 11.385 -61.648 1.00 93.06 212 THR A C 1
ATOM 1700 O O . THR A 1 212 ? 46.880 11.984 -62.334 1.00 93.06 212 THR A O 1
ATOM 1703 N N . GLU A 1 213 ? 45.974 10.051 -61.676 1.00 93.06 213 GLU A N 1
ATOM 1704 C CA . GLU A 1 213 ? 46.773 9.224 -62.590 1.00 93.06 213 GLU A CA 1
ATOM 1705 C C . GLU A 1 213 ? 46.352 9.432 -64.047 1.00 93.06 213 GLU A C 1
ATOM 1707 O O . GLU A 1 213 ? 47.212 9.576 -64.915 1.00 93.06 213 GLU A O 1
ATOM 1712 N N . SER A 1 214 ? 45.042 9.506 -64.307 1.00 89.38 214 SER A N 1
ATOM 1713 C CA . SER A 1 214 ? 44.493 9.793 -65.635 1.00 89.38 214 SER A CA 1
ATOM 1714 C C . SER A 1 214 ? 44.894 11.179 -66.140 1.00 89.38 214 SER A C 1
ATOM 1716 O O . SER A 1 214 ? 45.201 11.325 -67.321 1.00 89.38 214 SER A O 1
ATOM 1718 N N . GLU A 1 215 ? 44.900 12.189 -65.270 1.00 92.31 215 GLU A N 1
ATOM 1719 C CA . GLU A 1 215 ? 45.345 13.548 -65.598 1.00 92.31 215 GLU A CA 1
ATOM 1720 C C . GLU A 1 215 ? 46.836 13.560 -65.966 1.00 92.31 215 GLU A C 1
ATOM 1722 O O . GLU A 1 215 ? 47.198 13.956 -67.070 1.00 92.31 215 GLU A O 1
ATOM 1727 N N . LYS A 1 216 ? 47.691 12.953 -65.131 1.00 92.19 216 LYS A N 1
ATOM 1728 C CA . LYS A 1 216 ? 49.130 12.803 -65.419 1.00 92.19 216 LYS A CA 1
ATOM 1729 C C . LYS A 1 216 ? 49.426 12.002 -66.689 1.00 92.19 216 LYS A C 1
ATOM 1731 O O . LYS A 1 216 ? 50.463 12.214 -67.318 1.00 92.19 216 LYS A O 1
ATOM 1736 N N . ALA A 1 217 ? 48.602 11.009 -67.021 1.00 89.50 217 ALA A N 1
ATOM 1737 C CA . ALA A 1 217 ? 48.747 10.233 -68.251 1.00 89.50 217 ALA A CA 1
ATOM 1738 C C . ALA A 1 217 ? 48.386 11.075 -69.483 1.00 89.50 217 ALA A C 1
ATOM 1740 O O . ALA A 1 217 ? 49.105 11.034 -70.480 1.00 89.50 217 ALA A O 1
ATOM 1741 N N . LYS A 1 218 ? 47.322 11.881 -69.386 1.00 89.31 218 LYS A N 1
ATOM 1742 C CA . LYS A 1 218 ? 46.919 12.831 -70.425 1.00 89.31 218 LYS A CA 1
ATOM 1743 C C . LYS A 1 218 ? 47.995 13.893 -70.665 1.00 89.31 218 LYS A C 1
ATOM 1745 O O . LYS A 1 218 ? 48.352 14.122 -71.815 1.00 89.31 218 LYS A O 1
ATOM 1750 N N . ASP A 1 219 ? 48.556 14.473 -69.608 1.00 90.00 219 ASP A N 1
ATOM 1751 C CA . ASP A 1 219 ? 49.617 15.483 -69.724 1.00 90.00 219 ASP A CA 1
ATOM 1752 C C . ASP A 1 219 ? 50.878 14.914 -70.382 1.00 90.00 219 ASP A C 1
ATOM 1754 O O . ASP A 1 219 ? 51.444 15.527 -71.286 1.00 90.00 219 ASP A O 1
ATOM 1758 N N . ARG A 1 220 ? 51.287 13.698 -69.989 1.00 87.69 220 ARG A N 1
ATOM 1759 C CA . ARG A 1 220 ? 52.408 12.989 -70.627 1.00 87.69 220 ARG A CA 1
ATOM 1760 C C . ARG A 1 220 ? 52.157 12.710 -72.106 1.00 87.69 220 ARG A C 1
ATOM 1762 O O . ARG A 1 220 ? 53.061 12.887 -72.914 1.00 87.69 220 ARG A O 1
ATOM 1769 N N . PHE A 1 221 ? 50.944 12.295 -72.464 1.00 88.75 221 PHE A N 1
ATOM 1770 C CA . PHE A 1 221 ? 50.569 12.064 -73.858 1.00 88.75 221 PHE A CA 1
ATOM 1771 C C . PHE A 1 221 ? 50.654 13.352 -74.691 1.00 88.75 221 PHE A C 1
ATOM 1773 O O . PHE A 1 221 ? 51.281 13.354 -75.748 1.00 88.75 221 PHE A O 1
ATOM 1780 N N . LEU A 1 222 ? 50.091 14.457 -74.191 1.00 88.12 222 LEU A N 1
ATOM 1781 C CA . LEU A 1 222 ? 50.129 15.757 -74.869 1.00 88.12 222 LEU A CA 1
ATOM 1782 C C . LEU A 1 222 ? 51.559 16.303 -75.006 1.00 88.12 222 LEU A C 1
ATOM 1784 O O . LEU A 1 222 ? 51.911 16.814 -76.066 1.00 88.12 222 LEU A O 1
ATOM 1788 N N . SER A 1 223 ? 52.391 16.151 -73.971 1.00 84.25 223 SER A N 1
ATOM 1789 C CA . SER A 1 223 ? 53.799 16.568 -73.998 1.00 84.25 223 SER A CA 1
ATOM 1790 C C . SER A 1 223 ? 54.647 15.753 -74.978 1.00 84.25 223 SER A C 1
ATOM 1792 O O . SER A 1 223 ? 55.551 16.307 -75.595 1.00 84.25 223 SER A O 1
ATOM 1794 N N . ASN A 1 224 ? 54.386 14.451 -75.126 1.00 84.06 224 ASN A N 1
ATOM 1795 C CA . ASN A 1 224 ? 55.096 13.621 -76.103 1.00 84.06 224 ASN A CA 1
ATOM 1796 C C . ASN A 1 224 ? 54.662 13.955 -77.538 1.00 84.06 224 ASN A C 1
ATOM 1798 O O . ASN A 1 224 ? 55.505 14.045 -78.422 1.00 84.06 224 ASN A O 1
ATOM 1802 N N . MET A 1 225 ? 53.369 14.211 -77.763 1.00 76.06 225 MET A N 1
ATOM 1803 C CA . MET A 1 225 ? 52.856 14.631 -79.071 1.00 76.06 225 MET A CA 1
ATOM 1804 C C . MET A 1 225 ? 53.394 15.992 -79.531 1.00 76.06 225 MET A C 1
ATOM 1806 O O . MET A 1 225 ? 53.599 16.182 -80.725 1.00 76.06 225 MET A O 1
ATOM 1810 N N . SER A 1 226 ? 53.636 16.941 -78.620 1.00 73.19 226 SER A N 1
ATOM 1811 C CA . SER A 1 226 ? 54.205 18.244 -78.999 1.00 73.19 226 SER A CA 1
ATOM 1812 C C . SER A 1 226 ? 55.687 18.182 -79.374 1.00 73.19 226 SER A C 1
ATOM 1814 O O . SER A 1 226 ? 56.216 19.169 -79.866 1.00 73.19 226 SER A O 1
ATOM 1816 N N . HIS A 1 227 ? 56.371 17.071 -79.088 1.00 64.62 227 HIS A N 1
ATOM 1817 C CA . HIS A 1 227 ? 57.770 16.858 -79.464 1.00 64.62 227 HIS A CA 1
ATOM 1818 C C . HIS A 1 227 ? 57.941 16.152 -80.820 1.00 64.62 227 HIS A C 1
ATOM 1820 O O . HIS A 1 227 ? 59.054 16.145 -81.339 1.00 64.62 227 HIS A O 1
ATOM 1826 N N . GLU A 1 228 ? 56.879 15.575 -81.392 1.00 58.97 228 GLU A N 1
ATOM 1827 C CA . GLU A 1 228 ? 56.911 14.853 -82.679 1.00 58.97 228 GLU A CA 1
ATOM 1828 C C . GLU A 1 228 ? 56.405 15.677 -83.884 1.00 58.97 228 GLU A C 1
ATOM 1830 O O . GLU A 1 228 ? 56.364 15.158 -85.000 1.00 58.97 228 GLU A O 1
ATOM 1835 N N . ILE A 1 229 ? 56.040 16.950 -83.684 1.00 51.09 229 ILE A N 1
ATOM 1836 C CA . ILE A 1 229 ? 55.633 17.909 -84.733 1.00 51.09 229 ILE A CA 1
ATOM 1837 C C . ILE A 1 229 ? 56.709 18.986 -84.863 1.00 51.09 229 ILE A C 1
ATOM 1839 O O . ILE A 1 229 ? 57.071 19.313 -86.015 1.00 51.09 229 ILE A O 1
#